Protein AF-A0A9X4KXI4-F1 (afdb_monomer)

Sequence (251 aa):
MPLHWRILNAAGWLGVVAVNAAAATGGLLGKSSGEISDQVPTLVTPAGYAFSIWSVIYLLTLGYVVAAFLPSRRGDKTMGATAPWFFASCLFNVGWLFVWHSERYTASAFVIVGLLLTLVGAYLSSRPAARVAHDRAGFFLIALPLLRLSRLGDGRDDRQYLGRAAGGRLGRLGRARPDLGRGAVRRRRAARGAGRSQGQRSLVPADDRLGAHRDRREAAIRLAIGRRRRLDGSRHRDRSRAVQAARRRGP

pLDDT: mean 72.31, std 21.05, range [31.62, 97.88]

Mean predicted aligned error: 20.26 Å

Foldseek 3Di:
DDPVLLVLLVVLLVLLVVLLVCQQVCNNPNHHPLRLLVVDDDPCSDDPCVVVVVVVVSVVSVVLSVCSPDPVCVPQQLNVQLSVLSSQLSVLSSVLSNCVSVVVVVVSVVSVVSNVVSVVSSVVSNVVSVVVVCVVVVVPPVCPPPVVPVVPPDPPDPPPVVVVVPPPDDDDDDDDDDDDDDDDDDDDDDDDDDDDDDDDDDDDDPVVVVVVVVVVVVVVVVVVVVVVVVVVVVVVVVVVVVVVVVVVDDD

Radius of gyration: 36.59 Å; Cα contacts (8 Å, |Δi|>4): 123; chains: 1; bounding box: 75×76×93 Å

InterPro domains:
  IPR004307 TspO/MBR-related protein [PF03073] (19-133)
  IPR038330 TspO/MBR-related superfamily [G3DSA:1.20.1260.100] (5-147)

Solvent-accessible surface area (backbone atoms only — not comparable to full-atom values): 15192 Å² total; per-residue (Å²): 73,61,69,68,57,49,52,48,36,45,53,30,50,51,49,34,53,53,52,51,52,29,27,59,72,13,70,67,75,76,51,22,56,62,60,57,49,67,72,55,82,51,104,75,65,72,60,79,73,66,63,55,57,53,59,56,53,53,52,55,52,45,50,54,48,55,48,61,72,38,77,92,44,66,73,36,63,34,59,41,54,23,38,65,28,52,34,50,31,28,52,31,49,46,50,26,51,56,34,42,72,67,70,36,56,73,62,23,52,56,34,49,50,52,29,51,52,27,50,52,51,24,53,60,44,32,47,74,45,48,53,59,53,45,56,73,59,34,64,77,73,59,51,73,77,64,67,72,61,70,80,79,71,69,98,77,74,81,73,72,66,63,65,71,77,70,73,82,76,86,80,82,89,78,89,78,89,82,90,86,90,82,82,86,89,87,83,90,80,88,79,88,81,89,86,85,88,78,90,82,78,96,70,86,73,77,67,68,65,59,55,60,56,50,55,53,51,53,51,51,52,55,51,54,54,53,53,51,54,52,53,54,53,49,56,53,50,53,52,54,50,53,54,54,53,54,68,74,67,67,134

Secondary structure (DSSP, 8-state):
--HHHHHHHHHHHHHHHHHHHHHHTTTTTSS-HHHHHHHS--TT---GGGGGHHHHHHHHHHHHHHHHH-GGGTT-HHHHHHHHHHHHHHHHHHHHHHHHHTT-HHHHHHHHHHHHHHHHHHHHHHHHHHHHHHHHHHHHHTHHHHTTTTTSS----TTSSTTTSS-S-------------------------------------TTHHHHHHHHHHHHHHHHHHHHHHHHHHHHHHHHHHHHHHHHTS--

Organism: NCBI:txid1457232

Structure (mmCIF, N/CA/C/O backbone):
data_AF-A0A9X4KXI4-F1
#
_entry.id   AF-A0A9X4KXI4-F1
#
loop_
_atom_site.group_PDB
_atom_site.id
_atom_site.type_symbol
_atom_site.label_atom_id
_atom_site.label_alt_id
_atom_site.label_comp_id
_atom_site.label_asym_id
_atom_site.label_entity_id
_atom_site.label_seq_id
_atom_site.pdbx_PDB_ins_code
_atom_site.Cartn_x
_atom_site.Cartn_y
_atom_site.Cartn_z
_atom_site.occupancy
_atom_site.B_iso_or_equiv
_atom_site.auth_seq_id
_atom_site.auth_comp_id
_atom_site.auth_asym_id
_atom_site.auth_atom_id
_atom_site.pdbx_PDB_model_num
ATOM 1 N N . MET A 1 1 ? 13.755 0.190 -13.373 1.00 82.50 1 MET A N 1
ATOM 2 C CA . MET A 1 1 ? 13.849 0.091 -11.902 1.00 82.50 1 MET A CA 1
ATOM 3 C C . MET A 1 1 ? 15.039 -0.787 -11.508 1.00 82.50 1 MET A C 1
ATOM 5 O O . MET A 1 1 ? 15.140 -1.885 -12.050 1.00 82.50 1 MET A O 1
ATOM 9 N N . PRO A 1 2 ? 15.953 -0.302 -10.649 1.00 89.38 2 PRO A N 1
ATOM 10 C CA . PRO A 1 2 ? 17.079 -1.080 -10.114 1.00 89.3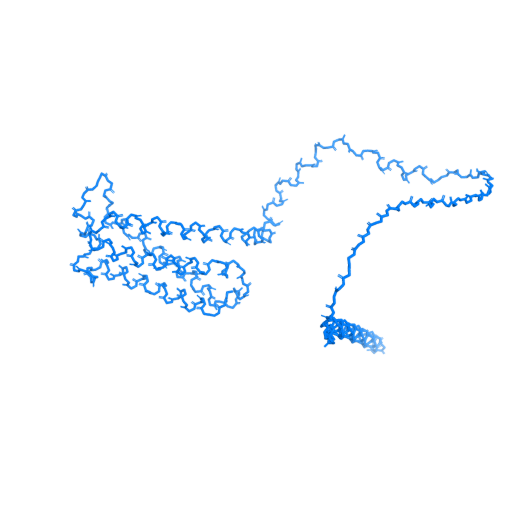8 2 PRO A CA 1
ATOM 11 C C . PRO A 1 2 ? 16.650 -2.320 -9.310 1.00 89.38 2 PRO A C 1
ATOM 13 O O . PRO A 1 2 ? 15.530 -2.362 -8.801 1.00 89.38 2 PRO A O 1
ATOM 16 N N . LEU A 1 3 ? 17.538 -3.314 -9.171 1.00 91.00 3 LEU A N 1
ATOM 17 C CA . LEU A 1 3 ? 17.232 -4.582 -8.491 1.00 91.00 3 LEU A CA 1
ATOM 18 C C . LEU A 1 3 ? 16.918 -4.404 -7.001 1.00 91.00 3 LEU A C 1
ATOM 20 O O . LEU A 1 3 ? 15.951 -4.990 -6.523 1.00 91.00 3 LEU A O 1
ATOM 24 N N . HIS A 1 4 ? 17.673 -3.570 -6.283 1.00 93.50 4 HIS A N 1
ATOM 25 C CA . HIS A 1 4 ? 17.453 -3.348 -4.850 1.00 93.50 4 HIS A CA 1
ATOM 26 C C . HIS A 1 4 ? 16.047 -2.816 -4.569 1.00 93.50 4 HIS A C 1
ATOM 28 O O . HIS A 1 4 ? 15.365 -3.325 -3.691 1.00 93.50 4 HIS A O 1
ATOM 34 N N . TRP A 1 5 ? 15.553 -1.885 -5.391 1.00 94.44 5 TRP A N 1
ATOM 35 C CA . TRP A 1 5 ? 14.184 -1.382 -5.280 1.00 94.44 5 TRP A CA 1
ATOM 36 C C . TRP A 1 5 ? 13.125 -2.464 -5.519 1.00 94.44 5 TRP A C 1
ATOM 38 O O . TRP A 1 5 ? 12.046 -2.395 -4.938 1.00 94.44 5 TRP A O 1
ATOM 48 N N . ARG A 1 6 ? 13.400 -3.465 -6.368 1.00 94.25 6 ARG A N 1
ATOM 49 C CA . ARG A 1 6 ? 12.448 -4.562 -6.637 1.00 94.25 6 ARG A CA 1
ATOM 50 C C . ARG A 1 6 ? 12.295 -5.431 -5.400 1.00 94.25 6 ARG 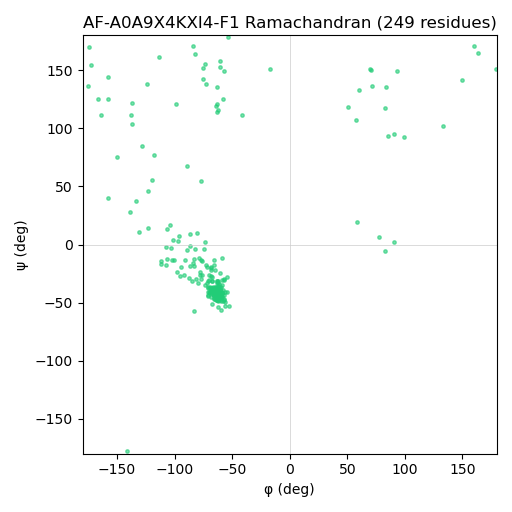A C 1
ATOM 52 O O . ARG A 1 6 ? 11.177 -5.746 -5.012 1.00 94.25 6 ARG A O 1
ATOM 59 N N . ILE A 1 7 ? 13.426 -5.761 -4.782 1.00 96.19 7 ILE A N 1
ATOM 60 C CA . ILE A 1 7 ? 13.484 -6.561 -3.560 1.00 96.19 7 ILE A CA 1
ATOM 61 C C . ILE A 1 7 ? 12.839 -5.794 -2.401 1.00 96.19 7 ILE A C 1
ATOM 63 O O . ILE A 1 7 ? 11.983 -6.350 -1.725 1.00 96.19 7 ILE A O 1
ATOM 67 N N . LEU A 1 8 ? 13.171 -4.510 -2.226 1.00 96.88 8 LEU A N 1
ATOM 68 C CA . LEU A 1 8 ? 12.577 -3.666 -1.184 1.00 96.88 8 LEU A CA 1
ATOM 69 C C . LEU A 1 8 ? 11.056 -3.560 -1.327 1.00 96.88 8 LEU A C 1
ATOM 71 O O . LEU A 1 8 ? 10.345 -3.736 -0.346 1.00 96.88 8 LEU A O 1
ATOM 75 N N . ASN A 1 9 ? 10.540 -3.335 -2.538 1.00 96.69 9 ASN A N 1
ATOM 76 C CA . ASN A 1 9 ? 9.094 -3.261 -2.763 1.00 96.69 9 ASN A CA 1
ATOM 77 C C . ASN A 1 9 ? 8.395 -4.603 -2.530 1.00 96.69 9 ASN A C 1
ATOM 79 O O . ASN A 1 9 ? 7.297 -4.619 -1.985 1.00 96.69 9 ASN A O 1
ATOM 83 N N . ALA A 1 10 ? 9.022 -5.720 -2.909 1.00 97.00 10 ALA A N 1
ATOM 84 C CA . ALA A 1 10 ? 8.481 -7.049 -2.640 1.00 97.00 10 ALA A CA 1
ATOM 85 C C . ALA A 1 10 ? 8.447 -7.357 -1.13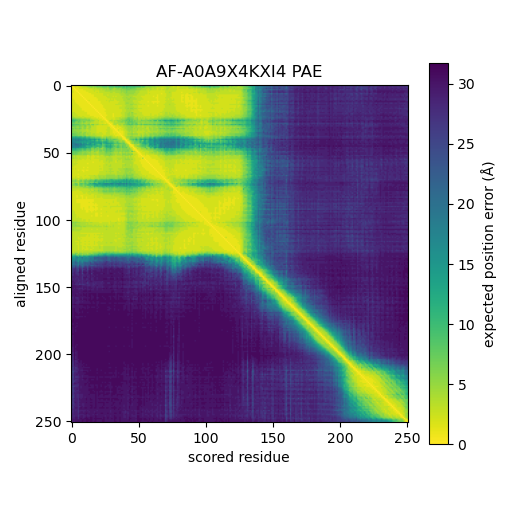6 1.00 97.00 10 ALA A C 1
ATOM 87 O O . ALA A 1 10 ? 7.420 -7.792 -0.624 1.00 97.00 10 ALA A O 1
ATOM 88 N N . ALA A 1 11 ? 9.540 -7.072 -0.424 1.00 97.75 11 ALA A N 1
ATOM 89 C CA . ALA A 1 11 ? 9.623 -7.240 1.022 1.00 97.75 11 ALA A CA 1
ATOM 90 C C . ALA A 1 11 ? 8.639 -6.317 1.759 1.00 97.75 11 ALA A C 1
ATOM 92 O O . ALA A 1 11 ? 7.944 -6.758 2.669 1.00 97.75 11 ALA A O 1
ATOM 93 N N . GLY A 1 12 ? 8.531 -5.056 1.330 1.00 97.50 12 GLY A N 1
ATOM 94 C CA . GLY A 1 12 ? 7.582 -4.090 1.879 1.00 97.50 12 GLY A CA 1
ATOM 95 C C . GLY A 1 12 ? 6.131 -4.527 1.686 1.00 97.50 12 GLY A C 1
ATOM 96 O O . GLY A 1 12 ? 5.361 -4.503 2.641 1.00 97.50 12 GLY A O 1
ATOM 97 N N . TRP A 1 13 ? 5.770 -4.993 0.487 1.00 97.81 13 TRP A N 1
ATOM 98 C CA . TRP A 1 13 ? 4.432 -5.525 0.213 1.00 97.81 13 TRP A CA 1
ATOM 99 C C . TRP A 1 13 ? 4.124 -6.773 1.049 1.00 97.81 13 TRP A C 1
ATOM 101 O O . TRP A 1 13 ? 3.040 -6.869 1.620 1.00 97.81 13 TRP A O 1
ATOM 111 N N . LEU A 1 14 ? 5.085 -7.693 1.186 1.00 97.81 14 LEU A N 1
ATOM 112 C CA . LEU A 1 14 ? 4.926 -8.869 2.043 1.00 97.81 14 LEU A CA 1
ATOM 113 C C . LEU A 1 14 ? 4.700 -8.464 3.506 1.00 97.81 14 LEU A C 1
ATOM 115 O O . LEU A 1 14 ? 3.808 -9.002 4.157 1.00 97.81 14 LEU A O 1
ATOM 119 N N . GLY A 1 15 ? 5.461 -7.483 3.999 1.00 97.31 15 GLY A N 1
ATOM 120 C CA . GLY A 1 15 ? 5.283 -6.920 5.336 1.00 97.31 15 GLY A CA 1
ATOM 121 C C . GLY A 1 15 ? 3.903 -6.292 5.530 1.00 97.31 15 GLY A C 1
ATOM 122 O O . GLY A 1 15 ? 3.249 -6.566 6.530 1.00 97.31 15 GLY A O 1
ATOM 123 N N . VAL A 1 16 ? 3.422 -5.517 4.552 1.00 97.31 16 VAL A N 1
ATOM 124 C CA . VAL A 1 16 ? 2.061 -4.955 4.561 1.00 97.31 16 VAL A CA 1
ATOM 125 C C . VAL A 1 16 ? 1.022 -6.063 4.690 1.00 97.31 16 VAL A C 1
ATOM 127 O O . VAL A 1 16 ? 0.201 -6.006 5.601 1.00 97.31 16 VAL A O 1
ATOM 130 N N . VAL A 1 17 ? 1.063 -7.087 3.833 1.00 96.81 17 VAL A N 1
ATOM 131 C CA . VAL A 1 17 ? 0.080 -8.181 3.868 1.00 96.81 17 VAL A CA 1
ATOM 132 C C . VAL A 1 17 ? 0.143 -8.943 5.190 1.00 96.81 17 VAL A C 1
ATOM 134 O O . VAL A 1 17 ? -0.898 -9.184 5.793 1.00 96.81 17 VAL A O 1
ATOM 137 N N . ALA A 1 18 ? 1.342 -9.272 5.674 1.00 96.12 18 ALA A N 1
ATOM 138 C CA . ALA A 1 18 ? 1.520 -10.001 6.927 1.00 96.12 18 ALA A CA 1
ATOM 139 C C . ALA A 1 18 ? 0.982 -9.217 8.135 1.00 96.12 18 ALA A C 1
ATOM 141 O O . ALA A 1 18 ? 0.217 -9.759 8.930 1.00 96.12 18 ALA A O 1
ATOM 142 N N . VAL A 1 19 ? 1.332 -7.932 8.253 1.00 96.25 19 VAL A N 1
ATOM 143 C CA . VAL A 1 19 ? 0.895 -7.080 9.370 1.00 96.25 19 VAL A CA 1
ATOM 144 C C . VAL A 1 19 ? -0.607 -6.815 9.308 1.00 96.25 19 VAL A C 1
ATOM 146 O O . VAL A 1 19 ? -1.273 -6.867 10.338 1.00 96.25 19 VAL A O 1
ATOM 149 N N . ASN A 1 20 ? -1.169 -6.581 8.119 1.00 95.38 20 ASN A N 1
ATOM 150 C CA . ASN A 1 20 ? -2.613 -6.385 7.977 1.00 95.38 20 ASN A CA 1
ATOM 151 C C . ASN A 1 20 ? -3.397 -7.670 8.264 1.00 95.38 20 ASN A C 1
ATOM 153 O O . ASN A 1 20 ? -4.448 -7.601 8.894 1.00 95.38 20 ASN A O 1
ATOM 157 N N . ALA A 1 21 ? -2.886 -8.837 7.859 1.00 93.56 21 ALA A N 1
ATOM 158 C CA . ALA A 1 21 ? -3.491 -10.117 8.210 1.00 93.56 21 ALA A CA 1
ATOM 159 C C . ALA A 1 21 ? -3.469 -10.340 9.729 1.00 93.56 21 ALA A C 1
ATOM 161 O O . ALA A 1 21 ? -4.509 -10.630 10.312 1.00 93.56 21 ALA A O 1
ATOM 162 N N . ALA A 1 22 ? -2.322 -10.112 10.380 1.00 94.19 22 ALA A N 1
ATOM 163 C CA . ALA A 1 22 ? -2.204 -10.207 11.835 1.00 94.19 22 ALA A CA 1
ATOM 164 C C . ALA A 1 22 ? -3.154 -9.235 12.552 1.00 94.19 22 ALA A C 1
ATOM 166 O O . ALA A 1 22 ? -3.809 -9.601 13.522 1.00 94.19 22 ALA A O 1
ATOM 167 N N . ALA A 1 23 ? -3.280 -8.006 12.058 1.00 93.38 23 ALA A N 1
ATOM 168 C CA . ALA A 1 23 ? -4.208 -7.025 12.603 1.00 93.38 23 ALA A CA 1
ATOM 169 C C . ALA A 1 23 ? -5.680 -7.409 12.407 1.00 93.38 23 ALA A C 1
ATOM 171 O O . ALA A 1 23 ? -6.498 -7.168 13.290 1.00 93.38 23 ALA A O 1
ATOM 172 N N . ALA A 1 24 ? -6.035 -8.021 11.277 1.00 90.75 24 ALA A N 1
ATOM 173 C CA . ALA A 1 24 ? -7.398 -8.474 11.017 1.00 90.75 24 ALA A CA 1
ATOM 174 C C . ALA A 1 24 ? -7.816 -9.635 11.933 1.00 90.75 24 ALA A C 1
ATOM 176 O O . ALA A 1 24 ? -8.984 -9.726 12.290 1.00 90.75 24 ALA A O 1
ATOM 177 N N . THR A 1 25 ? -6.876 -10.491 12.347 1.00 90.06 25 THR A N 1
ATOM 178 C CA . THR A 1 25 ? -7.145 -11.642 13.228 1.00 90.06 25 THR A CA 1
ATOM 179 C C . THR A 1 25 ? -6.857 -11.374 14.708 1.00 90.06 25 THR A C 1
ATOM 181 O O . THR A 1 25 ? -6.924 -12.298 15.511 1.00 90.06 25 THR A O 1
ATOM 184 N N . GLY A 1 26 ? -6.467 -10.150 15.078 1.00 89.50 26 GLY A N 1
ATOM 185 C CA . GLY A 1 26 ? -6.097 -9.791 16.454 1.00 89.50 26 GLY A CA 1
ATOM 186 C C . GLY A 1 26 ? -4.701 -10.236 16.907 1.00 89.50 26 GLY A C 1
ATOM 187 O O . GLY A 1 26 ? -4.323 -10.020 18.054 1.00 89.50 26 GLY A O 1
ATOM 188 N N . GLY A 1 27 ? -3.887 -10.788 16.007 1.00 89.38 27 GLY A N 1
ATOM 189 C CA . GLY A 1 27 ? -2.518 -11.231 16.284 1.00 89.38 27 GLY A CA 1
ATOM 190 C C . GLY A 1 27 ? -1.482 -10.110 16.431 1.00 89.38 27 GLY A C 1
ATOM 191 O O . GLY A 1 27 ? -0.325 -10.409 16.712 1.00 89.38 27 GLY A O 1
ATOM 192 N N . LEU A 1 28 ? -1.855 -8.839 16.227 1.00 87.31 28 LEU A N 1
ATOM 193 C CA . LEU A 1 28 ? -0.925 -7.711 16.357 1.00 87.31 28 LEU A CA 1
ATOM 194 C C . LEU A 1 28 ? -0.776 -7.244 17.815 1.00 87.31 28 LEU A C 1
ATOM 196 O O . LEU A 1 28 ? 0.335 -7.232 18.335 1.00 87.31 28 LEU A O 1
ATOM 200 N N . LEU A 1 29 ? -1.885 -6.870 18.467 1.00 90.75 29 LEU A N 1
ATOM 201 C CA . LEU A 1 29 ? -1.932 -6.381 19.857 1.00 90.75 29 LEU A CA 1
ATOM 202 C C . LEU A 1 29 ? -3.133 -6.950 20.647 1.00 90.75 29 LEU A C 1
ATOM 204 O O . LEU A 1 29 ? -3.638 -6.319 21.570 1.00 90.75 29 LEU A O 1
ATOM 208 N N . GLY A 1 30 ? -3.614 -8.143 20.283 1.00 87.75 30 GLY A N 1
ATOM 209 C CA . GLY A 1 30 ? -4.674 -8.859 21.008 1.00 87.75 30 GLY A CA 1
ATOM 210 C C . GLY A 1 30 ? -6.108 -8.427 20.683 1.00 87.75 30 GLY A C 1
ATOM 211 O O . GLY A 1 30 ? -7.042 -9.064 21.156 1.00 87.75 30 GLY A O 1
ATOM 212 N N . LYS A 1 31 ? -6.289 -7.383 19.866 1.00 89.50 31 LYS A N 1
ATOM 213 C CA . LYS A 1 31 ? -7.584 -6.946 19.325 1.00 89.50 31 LYS A CA 1
ATOM 214 C C . LYS A 1 31 ? -7.523 -6.908 17.804 1.00 89.50 31 LYS A C 1
ATOM 216 O O . LYS A 1 31 ? -6.530 -6.462 17.227 1.00 89.50 31 LYS A O 1
ATOM 221 N N . SER A 1 32 ? -8.575 -7.372 17.147 1.00 91.06 32 SER A N 1
ATOM 222 C CA . SER A 1 32 ? -8.730 -7.262 15.701 1.00 91.06 32 SER A CA 1
ATOM 223 C C . SER A 1 32 ? -9.065 -5.829 15.281 1.00 91.06 32 SER A C 1
ATOM 225 O O . SER A 1 32 ? -9.644 -5.045 16.035 1.00 91.06 32 SER A O 1
ATOM 227 N N . SER A 1 33 ? -8.745 -5.480 14.034 1.00 87.81 33 SER A N 1
ATOM 228 C CA . SER A 1 33 ? -9.129 -4.185 13.456 1.00 87.81 33 SER A CA 1
ATOM 229 C C . SER A 1 33 ? -10.646 -3.946 13.480 1.00 87.81 33 SER A C 1
ATOM 231 O O . SER A 1 33 ? -11.065 -2.795 13.583 1.00 87.81 33 SER A O 1
ATOM 233 N N . GLY A 1 34 ? -11.453 -5.012 13.402 1.00 85.81 34 GLY A N 1
ATOM 234 C CA . GLY A 1 34 ? -12.909 -4.938 13.546 1.00 85.81 34 GLY A CA 1
ATOM 235 C C . GLY A 1 34 ? -13.317 -4.565 14.969 1.00 85.81 34 GLY A C 1
ATOM 236 O O . GLY A 1 34 ? -13.993 -3.563 15.163 1.00 85.81 34 GLY A O 1
ATOM 237 N N . GLU A 1 35 ? -12.799 -5.277 15.972 1.00 88.06 35 GLU A N 1
ATOM 238 C CA . GLU A 1 35 ? -13.109 -5.009 17.385 1.00 88.06 35 GLU A CA 1
ATOM 239 C C . GLU A 1 35 ? -12.689 -3.603 17.834 1.00 88.06 35 GLU A C 1
ATOM 241 O O . GLU A 1 35 ? -13.388 -2.980 18.631 1.00 88.06 35 GLU A O 1
ATOM 246 N N . ILE A 1 36 ? -11.554 -3.085 17.344 1.00 87.50 36 ILE A N 1
ATOM 247 C CA . ILE A 1 36 ? -11.129 -1.701 17.625 1.00 87.50 36 ILE A CA 1
ATOM 248 C C . ILE A 1 36 ? -12.087 -0.702 16.966 1.00 87.50 36 ILE A C 1
ATOM 250 O O . ILE A 1 36 ? -12.419 0.319 17.563 1.00 87.50 36 ILE A O 1
ATOM 254 N N . SER A 1 37 ? -12.549 -0.991 15.747 1.00 85.12 37 SER A N 1
ATOM 255 C CA . SER A 1 37 ? -13.534 -0.152 15.059 1.00 85.12 37 SER A CA 1
ATOM 256 C C . SER A 1 37 ? -14.873 -0.125 15.800 1.00 85.12 37 SER A C 1
ATOM 258 O O . SER A 1 37 ? -15.482 0.936 15.907 1.00 85.12 37 SER A O 1
ATOM 260 N N . ASP A 1 38 ? -15.312 -1.259 16.346 1.00 85.94 38 ASP A N 1
ATOM 261 C CA . ASP A 1 38 ? -16.575 -1.368 17.085 1.00 85.94 38 ASP A CA 1
ATOM 262 C C . ASP A 1 38 ? -16.530 -0.637 18.440 1.00 85.94 38 ASP A C 1
ATOM 264 O O . ASP A 1 38 ? -17.554 -0.158 18.927 1.00 85.94 38 ASP A O 1
ATOM 268 N N . GLN A 1 39 ? -15.337 -0.481 19.030 1.00 85.06 39 GLN A N 1
ATOM 269 C CA . GLN A 1 39 ? -15.115 0.301 20.257 1.00 85.06 39 GLN A CA 1
ATOM 270 C C . GLN A 1 39 ? -15.225 1.816 20.044 1.00 85.06 39 GLN A C 1
ATOM 272 O O . GLN A 1 39 ? -15.424 2.555 21.009 1.00 85.06 39 GLN A O 1
ATOM 277 N N . VAL A 1 40 ? -15.100 2.290 18.802 1.00 79.62 40 VAL A N 1
ATOM 278 C CA . VAL A 1 40 ? -15.160 3.715 18.455 1.00 79.62 40 VAL A CA 1
ATOM 279 C C . VAL A 1 40 ? -16.357 3.951 17.528 1.00 79.62 40 VAL A C 1
ATOM 281 O O . VAL A 1 40 ? -16.185 4.100 16.316 1.00 79.62 40 VAL A O 1
ATOM 284 N N . PRO A 1 41 ? -17.592 3.985 18.066 1.00 71.38 41 PRO A N 1
ATOM 285 C CA . PRO A 1 41 ? -18.773 4.238 17.257 1.00 71.38 41 PRO A CA 1
ATOM 286 C C . PRO A 1 41 ? -18.692 5.647 16.664 1.00 71.38 41 PRO A C 1
ATOM 288 O O . PRO A 1 41 ? -18.642 6.652 17.374 1.00 71.38 41 PRO A O 1
ATOM 291 N N . THR A 1 42 ? -18.678 5.722 15.338 1.00 76.00 42 THR A N 1
ATOM 292 C CA . THR A 1 42 ? -18.731 6.976 14.588 1.00 76.00 42 THR A CA 1
ATOM 293 C C . THR A 1 42 ? -20.045 7.039 13.816 1.00 76.00 42 THR A C 1
ATOM 295 O O . THR A 1 42 ? -20.672 6.017 13.549 1.00 76.00 42 THR A O 1
ATOM 298 N N . LEU A 1 43 ? -20.458 8.238 13.391 1.00 74.19 43 LEU A N 1
ATOM 299 C CA . LEU A 1 43 ? -21.645 8.415 12.534 1.00 74.19 43 LEU A CA 1
ATOM 300 C C . LEU A 1 43 ? -21.550 7.654 11.197 1.00 74.19 43 LEU A C 1
ATOM 302 O O . LEU A 1 43 ? -22.531 7.560 10.466 1.00 74.19 43 LEU A O 1
ATOM 306 N N . VAL A 1 44 ? -20.362 7.141 10.869 1.00 72.88 44 VAL A N 1
ATOM 307 C CA . VAL A 1 44 ? -20.036 6.470 9.614 1.00 72.88 44 VAL A CA 1
ATOM 308 C C . VAL A 1 44 ? -19.271 5.171 9.893 1.00 72.88 44 VAL A C 1
ATOM 310 O O . VAL A 1 44 ? -18.340 4.842 9.162 1.00 72.88 44 VAL A O 1
ATOM 313 N N . THR A 1 45 ? -19.614 4.435 10.960 1.00 70.19 45 THR A N 1
ATOM 314 C CA . THR A 1 45 ? -19.000 3.122 11.204 1.00 70.19 45 THR A CA 1
ATOM 315 C C . THR A 1 45 ? -19.346 2.197 10.036 1.00 70.19 45 THR A C 1
ATOM 317 O O . THR A 1 45 ? -20.525 1.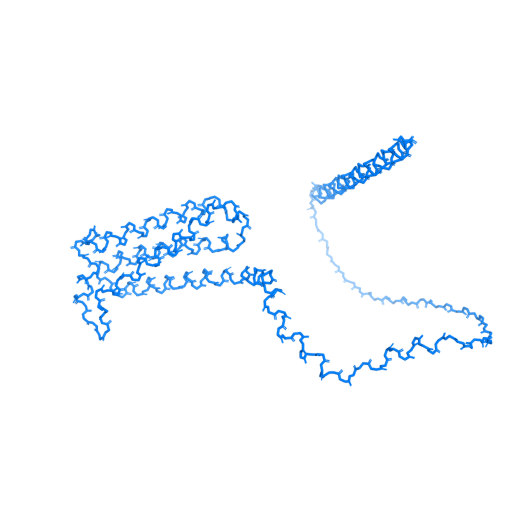923 9.792 1.00 70.19 45 THR A O 1
ATOM 320 N N . PRO A 1 46 ? -18.351 1.746 9.259 1.00 67.19 46 PRO A N 1
ATOM 321 C CA . PRO A 1 46 ? -18.624 0.961 8.076 1.00 67.19 46 PRO A CA 1
ATOM 322 C C . PRO A 1 46 ? -19.009 -0.467 8.478 1.00 67.19 46 PRO A C 1
ATOM 324 O O . PRO A 1 46 ? -18.447 -1.045 9.405 1.00 67.19 46 PRO A O 1
ATOM 327 N N . ALA A 1 47 ? -19.962 -1.056 7.758 1.00 76.56 47 ALA A N 1
ATOM 328 C CA . ALA A 1 47 ? -20.335 -2.452 7.957 1.00 76.56 47 ALA A CA 1
ATOM 329 C C . ALA A 1 47 ? -19.140 -3.390 7.692 1.00 76.56 47 ALA A C 1
ATOM 331 O O . ALA A 1 47 ? -18.285 -3.083 6.865 1.00 76.56 47 ALA A O 1
ATOM 332 N N . GLY A 1 48 ? -19.105 -4.569 8.326 1.00 74.44 48 GLY A N 1
ATOM 333 C CA . GLY A 1 48 ? -17.949 -5.481 8.272 1.00 74.44 48 GLY A CA 1
ATOM 334 C C . GLY A 1 48 ? -17.484 -5.875 6.857 1.00 74.44 48 GLY A C 1
ATOM 335 O O . GLY A 1 48 ? -16.292 -6.077 6.626 1.00 74.44 48 GLY A O 1
ATOM 336 N N . TYR A 1 49 ? -18.379 -5.897 5.862 1.00 78.56 49 TYR A N 1
ATOM 337 C CA . TYR A 1 49 ? -17.991 -6.144 4.465 1.00 78.56 49 TYR A CA 1
ATOM 338 C C . TYR A 1 49 ? -17.099 -5.040 3.880 1.00 78.56 49 TYR A C 1
ATOM 340 O O . TYR A 1 49 ? -16.369 -5.288 2.922 1.00 78.56 49 TYR A O 1
ATOM 348 N N . ALA A 1 50 ? -17.118 -3.829 4.435 1.00 81.31 50 ALA A N 1
ATOM 349 C CA . ALA A 1 50 ? -16.261 -2.729 4.015 1.00 81.31 50 ALA A CA 1
ATOM 350 C C . ALA A 1 50 ? -14.777 -2.998 4.287 1.00 81.31 50 ALA A C 1
ATOM 352 O O . ALA A 1 50 ? -13.936 -2.320 3.718 1.00 81.31 50 ALA A O 1
ATOM 353 N N . PHE A 1 51 ? -14.417 -4.005 5.085 1.00 81.19 51 PHE A N 1
ATOM 354 C CA . PHE A 1 51 ? -13.024 -4.443 5.188 1.00 81.19 51 PHE A CA 1
ATOM 355 C C . PHE A 1 51 ? -12.577 -5.291 3.979 1.00 81.19 51 PHE A C 1
ATOM 357 O O . PHE A 1 51 ? -11.381 -5.468 3.761 1.00 81.19 51 PHE A O 1
ATOM 364 N N . SER A 1 52 ? -13.492 -5.764 3.124 1.00 86.62 52 SER A N 1
ATOM 365 C CA . SER A 1 52 ? -13.132 -6.572 1.942 1.00 86.62 52 SER A CA 1
ATOM 366 C C . SER A 1 52 ? -12.380 -5.795 0.851 1.00 86.62 52 SER A C 1
ATOM 368 O O . SER A 1 52 ? -11.640 -6.395 0.068 1.00 86.62 52 SER A O 1
ATOM 370 N N . ILE A 1 53 ? -12.496 -4.460 0.808 1.00 89.50 53 ILE A N 1
ATOM 371 C CA . ILE A 1 53 ? -11.790 -3.621 -0.181 1.00 89.50 53 ILE A CA 1
ATOM 372 C C . ILE A 1 53 ? -10.270 -3.803 -0.067 1.00 89.50 53 ILE A C 1
ATOM 374 O O . ILE A 1 53 ? -9.563 -3.742 -1.077 1.00 89.50 53 ILE A O 1
ATOM 378 N N . TRP A 1 54 ? -9.760 -4.086 1.135 1.00 90.25 54 TRP A N 1
ATOM 379 C CA . TRP A 1 54 ? -8.337 -4.313 1.370 1.00 90.25 54 TRP A CA 1
ATOM 380 C C . TRP A 1 54 ? -7.787 -5.464 0.522 1.00 90.25 54 TRP A C 1
ATOM 382 O O . TRP A 1 54 ? -6.717 -5.319 -0.066 1.00 90.25 54 TRP A O 1
ATOM 392 N N . SER A 1 55 ? -8.545 -6.550 0.339 1.00 90.00 55 SER A N 1
ATOM 393 C CA . SER A 1 55 ? -8.148 -7.669 -0.525 1.00 90.00 55 SER A CA 1
ATOM 394 C C . SER A 1 55 ? -7.929 -7.226 -1.975 1.00 90.00 55 SER A C 1
ATOM 396 O O . SER A 1 55 ? -6.939 -7.610 -2.598 1.00 90.00 55 SER A O 1
ATOM 398 N N . VAL A 1 56 ? -8.800 -6.361 -2.503 1.00 92.94 56 VAL A N 1
ATOM 399 C CA . VAL A 1 56 ? -8.662 -5.808 -3.861 1.00 92.94 56 VAL A CA 1
ATOM 400 C C . VAL A 1 56 ? -7.415 -4.926 -3.964 1.00 92.94 56 VAL A C 1
ATOM 402 O O . VAL A 1 56 ? -6.647 -5.048 -4.919 1.00 92.94 56 VAL A O 1
ATOM 405 N N . ILE A 1 57 ? -7.163 -4.077 -2.964 1.00 93.38 57 ILE A N 1
ATOM 406 C CA . ILE A 1 57 ? -5.965 -3.225 -2.917 1.00 93.38 57 ILE A CA 1
ATOM 407 C C . ILE A 1 57 ? -4.689 -4.079 -2.867 1.00 93.38 57 ILE A C 1
ATOM 409 O O . ILE A 1 57 ? -3.726 -3.796 -3.589 1.00 93.38 57 ILE A O 1
ATOM 413 N N . TYR A 1 58 ? -4.665 -5.148 -2.068 1.00 93.38 58 TYR A N 1
ATOM 414 C CA . TYR A 1 58 ? -3.512 -6.049 -1.994 1.00 93.38 58 TYR A CA 1
ATOM 415 C C . TYR A 1 58 ? -3.262 -6.777 -3.314 1.00 93.38 58 TYR A C 1
ATOM 417 O O . TYR A 1 58 ? -2.109 -6.899 -3.721 1.00 93.38 58 TYR A O 1
ATOM 425 N N . LEU A 1 59 ? -4.314 -7.180 -4.032 1.00 94.12 59 LEU A N 1
ATOM 426 C CA . LEU A 1 59 ? -4.183 -7.773 -5.366 1.00 94.12 59 LEU A CA 1
ATOM 427 C C . LEU A 1 59 ? -3.641 -6.775 -6.400 1.00 94.12 59 LEU A C 1
ATOM 429 O O . LEU A 1 59 ? -2.742 -7.110 -7.174 1.00 94.12 59 LEU A O 1
ATOM 433 N N . LEU A 1 60 ? -4.129 -5.531 -6.400 1.00 92.69 60 LEU A N 1
ATOM 434 C CA . LEU A 1 60 ? -3.631 -4.488 -7.305 1.00 92.69 60 LEU A CA 1
ATOM 435 C C . LEU A 1 60 ? -2.153 -4.167 -7.044 1.00 92.69 60 LEU A C 1
ATOM 437 O O . LEU A 1 60 ? -1.348 -4.061 -7.974 1.00 92.69 60 LEU A O 1
ATOM 441 N N . THR A 1 61 ? -1.780 -4.045 -5.772 1.00 94.88 61 THR A N 1
ATOM 442 C CA . THR A 1 61 ? -0.393 -3.777 -5.370 1.00 94.88 61 THR A CA 1
ATOM 443 C C . THR A 1 61 ? 0.522 -4.982 -5.600 1.00 94.88 61 THR A C 1
ATOM 445 O O . THR A 1 61 ? 1.674 -4.793 -5.993 1.00 94.88 61 THR A O 1
ATOM 448 N N . LEU A 1 62 ? 0.012 -6.214 -5.492 1.00 94.62 62 LEU A N 1
ATOM 449 C CA . LEU A 1 62 ? 0.727 -7.419 -5.917 1.00 94.62 62 LEU A CA 1
ATOM 450 C C . LEU A 1 62 ? 1.032 -7.374 -7.414 1.00 94.62 62 LEU A C 1
ATOM 452 O O . LEU A 1 62 ? 2.161 -7.640 -7.820 1.00 94.62 62 LEU A O 1
ATOM 456 N N . GLY A 1 63 ? 0.059 -6.971 -8.236 1.00 93.12 63 GLY A N 1
ATOM 457 C CA . GLY A 1 63 ? 0.258 -6.772 -9.670 1.00 93.12 63 GLY A CA 1
ATOM 458 C C . GLY A 1 63 ? 1.410 -5.809 -9.972 1.00 93.12 63 GLY A C 1
ATOM 459 O O . GLY A 1 63 ? 2.236 -6.091 -10.840 1.00 93.12 63 GLY A O 1
ATOM 460 N N . TYR A 1 64 ? 1.529 -4.716 -9.211 1.00 92.50 64 TYR A N 1
ATOM 461 C CA . TYR A 1 64 ? 2.662 -3.789 -9.313 1.00 92.50 64 TYR A CA 1
ATOM 462 C C . TYR A 1 64 ? 4.004 -4.455 -8.963 1.00 92.50 64 TYR A C 1
ATOM 464 O O . TYR A 1 64 ? 4.975 -4.308 -9.712 1.00 92.50 64 TYR A O 1
ATOM 472 N N . VAL A 1 65 ? 4.065 -5.218 -7.866 1.00 94.19 65 VAL A N 1
ATOM 473 C CA . VAL A 1 65 ? 5.278 -5.940 -7.446 1.00 94.19 65 VAL A CA 1
ATOM 474 C C . VAL A 1 65 ? 5.675 -6.993 -8.482 1.00 94.19 65 VAL A C 1
ATOM 476 O O . VAL A 1 65 ? 6.826 -7.018 -8.909 1.00 94.19 65 VAL A O 1
ATOM 479 N N . VAL A 1 66 ? 4.737 -7.811 -8.960 1.00 93.38 66 VAL A N 1
ATOM 480 C CA . VAL A 1 66 ? 4.983 -8.842 -9.982 1.00 93.38 66 VAL A CA 1
ATOM 481 C C . VAL A 1 66 ? 5.431 -8.211 -11.300 1.00 93.38 66 VAL A C 1
ATOM 483 O O . VAL A 1 66 ? 6.431 -8.635 -11.889 1.00 93.38 66 VAL A O 1
ATOM 486 N N . ALA A 1 67 ? 4.762 -7.139 -11.738 1.00 90.44 67 ALA A N 1
ATOM 487 C CA . ALA A 1 67 ? 5.168 -6.377 -12.915 1.00 90.44 67 ALA A CA 1
ATOM 488 C C . ALA A 1 67 ? 6.601 -5.851 -12.779 1.00 90.44 67 ALA A C 1
ATOM 490 O O . ALA A 1 67 ? 7.320 -5.766 -13.778 1.00 90.44 67 ALA A O 1
ATOM 491 N N . ALA A 1 68 ? 7.051 -5.562 -11.552 1.00 89.88 68 ALA A N 1
ATOM 492 C CA . ALA A 1 68 ? 8.402 -5.092 -11.314 1.00 89.88 68 ALA A CA 1
ATOM 493 C C . ALA A 1 68 ? 9.435 -6.134 -11.705 1.00 89.88 68 ALA A C 1
ATOM 495 O O . ALA A 1 68 ? 10.485 -5.708 -12.163 1.00 89.88 68 ALA A O 1
ATOM 496 N N . PHE A 1 69 ? 9.162 -7.440 -11.608 1.00 90.38 69 PHE A N 1
ATOM 497 C CA . PHE A 1 69 ? 10.094 -8.516 -11.976 1.00 90.38 69 PHE A CA 1
ATOM 498 C C . PHE A 1 69 ? 10.044 -8.905 -13.456 1.00 90.38 69 PHE A C 1
ATOM 500 O O . PHE A 1 69 ? 11.028 -9.444 -13.974 1.00 90.38 69 PHE A O 1
ATOM 507 N N . LEU A 1 70 ? 8.969 -8.552 -14.160 1.00 90.62 70 LEU A N 1
ATOM 508 C CA . LEU A 1 70 ? 8.739 -8.964 -15.539 1.00 90.62 70 LEU A CA 1
ATOM 509 C C . LEU A 1 70 ? 9.818 -8.413 -16.502 1.00 90.62 70 LEU A C 1
ATOM 511 O O . LEU A 1 70 ? 10.175 -7.229 -16.423 1.00 90.62 70 LEU A O 1
ATOM 515 N N . PRO A 1 71 ? 10.354 -9.227 -17.438 1.00 84.00 71 PRO A N 1
ATOM 516 C CA . PRO A 1 71 ? 11.376 -8.775 -18.386 1.00 84.00 71 PRO A CA 1
ATOM 517 C C . PRO A 1 71 ? 10.921 -7.601 -19.261 1.00 84.00 71 PRO A C 1
ATOM 519 O O . PRO A 1 71 ? 11.715 -6.706 -19.535 1.00 84.00 71 PRO A O 1
ATOM 522 N N . SER A 1 72 ? 9.637 -7.565 -19.632 1.00 82.12 72 SER A N 1
ATOM 523 C CA . SER A 1 72 ? 9.020 -6.521 -20.466 1.00 82.12 72 SER A CA 1
ATOM 524 C C . SER A 1 72 ? 8.983 -5.135 -19.813 1.00 82.12 72 SER A C 1
ATOM 526 O O . SER A 1 72 ? 8.824 -4.133 -20.504 1.00 82.12 72 SER A O 1
ATOM 528 N N . ARG A 1 73 ? 9.160 -5.059 -18.488 1.00 81.12 73 ARG A N 1
ATOM 529 C CA . ARG A 1 73 ? 9.199 -3.808 -17.713 1.00 81.12 73 ARG A CA 1
ATOM 530 C C . ARG A 1 73 ? 10.623 -3.376 -17.346 1.00 81.12 73 ARG A C 1
ATOM 532 O O . ARG A 1 73 ? 10.823 -2.374 -16.651 1.00 81.12 73 ARG A O 1
ATOM 539 N N . ARG A 1 74 ? 11.651 -4.101 -17.811 1.00 75.44 74 ARG A N 1
ATOM 540 C CA . ARG A 1 74 ? 13.056 -3.705 -17.624 1.00 75.44 74 ARG A CA 1
ATOM 541 C C . ARG A 1 74 ? 13.310 -2.383 -18.354 1.00 75.44 74 ARG A C 1
ATOM 543 O O . ARG A 1 74 ? 13.129 -2.280 -19.558 1.00 75.44 74 ARG A O 1
ATOM 550 N N . GLY A 1 75 ? 13.734 -1.368 -17.604 1.00 76.25 75 GLY A N 1
ATOM 551 C CA . GLY A 1 75 ? 13.986 -0.023 -18.135 1.00 76.25 75 GLY A CA 1
ATOM 552 C C . GLY A 1 75 ? 12.787 0.930 -18.102 1.00 76.25 75 GLY A C 1
ATOM 553 O O . GLY A 1 75 ? 12.941 2.079 -18.511 1.00 76.25 75 GLY A O 1
ATOM 554 N N . ASP A 1 76 ? 11.631 0.514 -17.567 1.00 83.62 76 ASP A N 1
ATOM 555 C CA . ASP A 1 76 ? 10.498 1.422 -17.365 1.00 83.62 76 ASP A CA 1
ATOM 556 C C . ASP A 1 76 ? 10.884 2.532 -16.370 1.00 83.62 76 ASP A C 1
ATOM 558 O O . ASP A 1 76 ? 11.189 2.277 -15.192 1.00 83.62 76 ASP A O 1
ATOM 562 N N . LYS A 1 77 ? 10.925 3.771 -16.880 1.00 85.69 77 LYS A N 1
ATOM 563 C CA . LYS A 1 77 ? 11.250 4.974 -16.106 1.00 85.69 77 LYS A CA 1
ATOM 564 C C . LYS A 1 77 ? 10.155 5.283 -15.085 1.00 85.69 77 LYS A C 1
ATOM 566 O O . LYS A 1 77 ? 10.485 5.748 -14.000 1.00 85.69 77 LYS A O 1
ATOM 571 N N . THR A 1 78 ? 8.898 4.954 -15.394 1.00 86.69 78 THR A N 1
ATOM 572 C CA . THR A 1 78 ? 7.746 5.120 -14.493 1.00 86.69 78 THR A CA 1
ATOM 573 C C . THR A 1 78 ? 7.958 4.314 -13.224 1.00 86.69 78 THR A C 1
ATOM 575 O O . THR A 1 78 ? 8.007 4.881 -12.141 1.00 86.69 78 THR A O 1
ATOM 578 N N . MET A 1 79 ? 8.193 3.003 -13.366 1.00 87.56 79 MET A N 1
ATOM 579 C CA . MET A 1 79 ? 8.395 2.110 -12.219 1.00 87.56 79 MET A CA 1
ATOM 580 C C . MET A 1 79 ? 9.640 2.480 -11.415 1.00 87.56 79 MET A C 1
ATOM 582 O O . MET A 1 79 ? 9.671 2.311 -10.203 1.00 87.56 79 MET A O 1
ATOM 586 N N . GLY A 1 80 ? 10.684 2.988 -12.080 1.00 89.31 80 GLY A N 1
ATOM 587 C CA . GLY A 1 80 ? 11.861 3.514 -11.390 1.00 89.31 80 GLY A CA 1
ATOM 588 C C . GLY A 1 80 ? 11.542 4.731 -10.520 1.00 89.31 80 GLY A C 1
ATOM 589 O O . GLY A 1 80 ? 12.016 4.796 -9.391 1.00 89.31 80 GLY A O 1
ATOM 590 N N . ALA A 1 81 ? 10.732 5.660 -11.031 1.00 90.06 81 ALA A N 1
ATOM 591 C CA . ALA A 1 81 ? 10.345 6.874 -10.320 1.00 90.06 81 ALA A CA 1
ATOM 592 C C . ALA A 1 81 ? 9.340 6.605 -9.188 1.00 90.06 81 ALA A C 1
ATOM 594 O O . ALA A 1 81 ? 9.420 7.246 -8.147 1.00 90.06 81 ALA A O 1
ATOM 595 N N . THR A 1 82 ? 8.420 5.649 -9.354 1.00 93.69 82 THR A N 1
ATOM 596 C CA . THR A 1 82 ? 7.405 5.306 -8.340 1.00 93.69 82 THR A CA 1
ATOM 597 C C . THR A 1 82 ? 7.912 4.353 -7.258 1.00 93.69 82 THR A C 1
ATOM 599 O O . THR A 1 82 ? 7.309 4.276 -6.192 1.00 93.69 82 THR A O 1
ATOM 602 N N . ALA A 1 83 ? 9.013 3.633 -7.498 1.00 93.75 83 ALA A N 1
ATOM 603 C CA . ALA A 1 83 ? 9.561 2.651 -6.563 1.00 93.75 83 ALA A CA 1
ATOM 604 C C . ALA A 1 83 ? 9.798 3.165 -5.128 1.00 93.75 83 ALA A C 1
ATOM 606 O O . ALA A 1 83 ? 9.279 2.520 -4.218 1.00 93.75 83 ALA A O 1
ATOM 607 N N . PRO A 1 84 ? 10.518 4.282 -4.893 1.00 95.81 84 PRO A N 1
ATOM 608 C CA . PRO A 1 84 ? 10.747 4.777 -3.534 1.00 95.81 84 PRO A CA 1
ATOM 609 C C . PRO A 1 84 ? 9.451 5.170 -2.822 1.00 95.81 84 PRO A C 1
ATOM 611 O O . PRO A 1 84 ? 9.292 4.895 -1.636 1.00 95.81 84 PRO A O 1
ATOM 614 N N . TRP A 1 85 ? 8.502 5.760 -3.551 1.00 96.25 85 TRP A N 1
ATOM 615 C CA . TRP A 1 85 ? 7.209 6.161 -3.001 1.00 96.25 85 TRP A CA 1
ATOM 616 C C . TRP A 1 85 ? 6.351 4.963 -2.603 1.00 96.25 85 TRP A C 1
ATOM 618 O O . TRP A 1 85 ? 5.716 4.990 -1.554 1.00 96.25 85 TRP A O 1
ATOM 628 N N . PHE A 1 86 ? 6.370 3.891 -3.401 1.00 96.25 86 PHE A N 1
ATOM 629 C CA . PHE A 1 86 ? 5.682 2.649 -3.054 1.00 96.25 86 PHE A CA 1
ATOM 630 C C . PHE A 1 86 ? 6.260 2.032 -1.776 1.00 96.25 86 PHE A C 1
ATOM 632 O O . PHE A 1 86 ? 5.504 1.690 -0.867 1.00 96.25 86 PHE A O 1
ATOM 639 N N . PHE A 1 87 ? 7.589 1.947 -1.660 1.00 97.44 87 PHE A N 1
ATOM 640 C CA . PHE A 1 87 ? 8.222 1.446 -0.440 1.00 97.44 87 PHE A CA 1
ATOM 641 C C . PHE A 1 87 ? 7.867 2.299 0.784 1.00 97.44 87 PHE A C 1
ATOM 643 O O . PHE A 1 87 ? 7.463 1.761 1.811 1.00 97.44 87 PHE A O 1
ATOM 650 N N . ALA A 1 88 ? 7.936 3.628 0.659 1.00 97.44 88 ALA A N 1
ATOM 651 C CA . ALA A 1 88 ? 7.534 4.544 1.722 1.00 97.44 88 ALA A CA 1
ATOM 652 C C . ALA A 1 88 ? 6.064 4.336 2.123 1.00 97.44 88 ALA A C 1
ATOM 654 O O . ALA A 1 88 ? 5.764 4.269 3.312 1.00 97.44 88 ALA A O 1
ATOM 655 N N . SER A 1 89 ? 5.162 4.142 1.154 1.00 97.19 89 SER A N 1
ATOM 656 C CA . SER A 1 89 ? 3.754 3.840 1.441 1.00 97.19 89 SER A CA 1
ATOM 657 C C . SER A 1 89 ? 3.575 2.528 2.217 1.00 97.19 89 SER A C 1
ATOM 659 O O . SER A 1 89 ? 2.718 2.457 3.092 1.00 97.19 89 SER A O 1
ATOM 661 N N . CYS A 1 90 ? 4.424 1.519 1.977 1.00 97.56 90 CYS A N 1
ATOM 662 C CA . CYS A 1 90 ? 4.411 0.274 2.750 1.00 97.56 90 CYS A CA 1
ATOM 663 C C . CYS A 1 90 ? 4.814 0.520 4.210 1.00 97.56 90 CYS A C 1
ATOM 665 O O . CYS A 1 90 ? 4.157 0.018 5.118 1.00 97.56 90 CYS A O 1
ATOM 667 N N . LEU A 1 91 ? 5.855 1.328 4.444 1.00 97.81 91 LEU A N 1
ATOM 668 C CA . LEU A 1 91 ? 6.300 1.685 5.795 1.00 97.81 91 LEU A CA 1
ATOM 669 C C . LEU A 1 91 ? 5.235 2.481 6.554 1.00 97.81 91 LEU A C 1
ATOM 671 O O . LEU A 1 91 ? 4.947 2.166 7.706 1.00 97.81 91 LEU A O 1
ATOM 675 N N . PHE A 1 92 ? 4.626 3.478 5.907 1.00 97.88 92 PHE A N 1
ATOM 676 C CA . PHE A 1 92 ? 3.539 4.251 6.509 1.00 97.88 92 PHE A CA 1
ATOM 677 C C . PHE A 1 92 ? 2.306 3.394 6.779 1.00 97.88 92 PHE A C 1
ATOM 679 O O . PHE A 1 92 ? 1.682 3.572 7.818 1.00 97.88 92 PHE A O 1
ATOM 686 N N . ASN A 1 93 ? 1.968 2.452 5.894 1.00 97.44 93 ASN A N 1
ATOM 687 C CA . ASN A 1 93 ? 0.860 1.533 6.127 1.00 97.44 93 ASN A CA 1
ATOM 688 C C . ASN A 1 93 ? 1.131 0.664 7.363 1.00 97.44 93 ASN A C 1
ATOM 690 O O . ASN A 1 93 ? 0.352 0.704 8.305 1.00 97.44 93 ASN A O 1
ATOM 694 N N . VAL A 1 94 ? 2.269 -0.029 7.418 1.00 96.88 94 VAL A N 1
ATOM 695 C CA . VAL A 1 94 ? 2.637 -0.858 8.577 1.00 96.88 94 VAL A CA 1
ATOM 696 C C . VAL A 1 94 ? 2.684 -0.030 9.864 1.00 96.88 94 VAL A C 1
ATOM 698 O O . VAL A 1 94 ? 2.073 -0.405 10.862 1.00 96.88 94 VAL A O 1
ATOM 701 N N . GLY A 1 95 ? 3.361 1.122 9.840 1.00 96.38 95 GLY A N 1
ATOM 702 C CA . GLY A 1 95 ? 3.460 2.014 10.995 1.00 96.38 95 GLY A CA 1
ATOM 703 C C . GLY A 1 95 ? 2.100 2.534 11.461 1.00 96.38 95 GLY A C 1
ATOM 704 O O . GLY A 1 95 ? 1.856 2.616 12.663 1.00 96.38 95 GLY A O 1
ATOM 705 N N . TRP A 1 96 ? 1.192 2.824 10.527 1.00 96.81 96 TRP A N 1
ATOM 706 C CA . TRP A 1 96 ? -0.172 3.232 10.846 1.00 96.81 96 TRP A CA 1
ATOM 707 C C . TRP A 1 96 ? -0.914 2.151 11.631 1.00 96.81 96 TRP A C 1
ATOM 709 O O . TRP A 1 96 ? -1.506 2.480 12.656 1.00 96.81 96 TRP A O 1
ATOM 719 N N . LEU A 1 97 ? -0.825 0.878 11.222 1.00 94.81 97 LEU A N 1
ATOM 720 C CA . LEU A 1 97 ? -1.480 -0.215 11.946 1.00 94.81 97 LEU A CA 1
ATOM 721 C C . LEU A 1 97 ? -0.992 -0.327 13.392 1.00 94.81 97 LEU A C 1
ATOM 723 O O . LEU A 1 97 ? -1.818 -0.446 14.289 1.00 94.81 97 LEU A O 1
ATOM 727 N N . PHE A 1 98 ? 0.315 -0.222 13.640 1.00 95.38 98 PHE A N 1
ATOM 728 C CA . PHE A 1 98 ? 0.848 -0.251 15.008 1.00 95.38 98 PHE A CA 1
ATOM 729 C C . PHE A 1 98 ? 0.347 0.920 15.859 1.00 95.38 98 PHE A C 1
ATOM 731 O O . PHE A 1 98 ? -0.039 0.730 17.013 1.00 95.38 98 PHE A O 1
ATOM 738 N N . VAL A 1 99 ? 0.330 2.133 15.300 1.00 95.88 99 VAL A N 1
ATOM 739 C CA . VAL A 1 99 ? -0.130 3.334 16.015 1.00 95.88 99 VAL A CA 1
ATOM 740 C C . VAL A 1 99 ? -1.637 3.282 16.278 1.00 95.88 99 VAL A C 1
ATOM 742 O O . VAL A 1 99 ? -2.073 3.625 17.376 1.00 95.88 99 VAL A O 1
ATOM 745 N N . TRP A 1 100 ? -2.421 2.827 15.298 1.00 92.88 100 TRP A N 1
ATOM 746 C CA . TRP A 1 100 ? -3.866 2.643 15.416 1.00 92.88 100 TRP A CA 1
ATOM 747 C C . TRP A 1 100 ? -4.225 1.562 16.438 1.00 92.88 100 TRP A C 1
ATOM 749 O O . TRP A 1 100 ? -5.047 1.808 17.314 1.00 92.88 100 TRP A O 1
ATOM 759 N N . HIS A 1 101 ? -3.565 0.400 16.379 1.00 93.44 101 HIS A N 1
ATOM 760 C CA . HIS A 1 101 ? -3.784 -0.698 17.328 1.00 93.44 101 HIS A CA 1
ATOM 761 C C . HIS A 1 101 ? -3.307 -0.374 18.746 1.00 93.44 101 HIS A C 1
ATOM 763 O O . HIS A 1 101 ? -3.783 -0.972 19.700 1.00 93.44 101 HIS A O 1
ATOM 769 N N . SER A 1 102 ? -2.418 0.609 18.902 1.00 92.56 102 SER A N 1
ATOM 770 C CA . SER A 1 102 ? -2.064 1.179 20.210 1.00 92.56 102 SER A CA 1
ATOM 771 C C . SER A 1 102 ? -3.090 2.205 20.722 1.00 92.56 102 SER A C 1
ATOM 773 O O . SER A 1 102 ? -2.786 2.949 21.653 1.00 92.56 102 SER A O 1
ATOM 775 N N . GLU A 1 103 ? -4.253 2.319 20.071 1.00 90.94 103 GLU A N 1
ATOM 776 C CA . GLU A 1 103 ? -5.353 3.242 20.395 1.00 90.94 103 GLU A CA 1
ATOM 777 C C . GLU A 1 103 ? -4.945 4.732 20.382 1.00 90.94 103 GLU A C 1
ATOM 779 O O . GLU A 1 103 ? -5.623 5.609 20.916 1.00 90.94 103 GLU A O 1
ATOM 784 N N . ARG A 1 104 ? -3.830 5.071 19.715 1.00 92.62 104 ARG A N 1
ATOM 785 C CA . ARG A 1 104 ? -3.340 6.452 19.573 1.00 92.62 104 ARG A CA 1
ATOM 786 C C . ARG A 1 104 ? -3.935 7.108 18.329 1.00 92.62 104 ARG A C 1
ATOM 788 O O . ARG A 1 104 ? -3.226 7.413 17.367 1.00 92.62 104 ARG A O 1
ATOM 795 N N . TYR A 1 105 ? -5.243 7.353 18.348 1.00 90.56 105 TYR A N 1
ATOM 796 C CA . TYR A 1 105 ? -6.011 7.795 17.176 1.00 90.56 105 TYR A CA 1
ATOM 797 C C . TYR A 1 105 ? -5.489 9.095 16.536 1.00 90.56 105 TYR A C 1
ATOM 799 O O . TYR A 1 105 ? -5.315 9.154 15.318 1.00 90.56 105 TYR A O 1
ATOM 807 N N . THR A 1 106 ? -5.139 10.107 17.339 1.00 92.62 106 THR A N 1
ATOM 808 C CA . THR A 1 106 ? -4.585 11.383 16.839 1.00 92.62 106 THR A CA 1
ATOM 809 C C . THR A 1 106 ? -3.231 11.196 16.158 1.00 92.62 106 THR A C 1
ATOM 811 O O . THR A 1 106 ? -2.983 11.758 15.094 1.00 92.62 106 THR A O 1
ATOM 814 N N . ALA A 1 107 ? -2.355 10.368 16.735 1.00 93.88 107 ALA A N 1
ATOM 815 C CA . ALA A 1 107 ? -1.070 10.047 16.120 1.00 93.88 107 ALA A CA 1
ATOM 816 C C . ALA A 1 107 ? -1.277 9.285 14.802 1.00 93.88 107 ALA A C 1
ATOM 818 O O . ALA A 1 107 ? -0.643 9.606 13.800 1.00 93.88 107 ALA A O 1
ATOM 819 N N . SER A 1 108 ? -2.220 8.340 14.780 1.00 94.19 108 SER A N 1
ATOM 820 C CA . SER A 1 108 ? -2.616 7.604 13.577 1.00 94.19 108 SER A CA 1
ATOM 821 C C . SER A 1 108 ? -3.066 8.546 12.453 1.00 94.19 108 SER A C 1
ATOM 823 O O . SER A 1 108 ? -2.650 8.362 11.310 1.00 94.19 108 SER A O 1
ATOM 825 N N . ALA A 1 109 ? -3.828 9.601 12.764 1.00 93.38 109 ALA A N 1
ATOM 826 C CA . ALA A 1 109 ? -4.249 10.587 11.769 1.00 93.38 109 ALA A CA 1
ATOM 827 C C . ALA A 1 109 ? -3.054 11.271 11.074 1.00 93.38 109 ALA A C 1
ATOM 829 O O . ALA A 1 109 ? -3.047 11.398 9.849 1.00 93.38 109 ALA A O 1
ATOM 830 N N . PHE A 1 110 ? -2.000 11.635 11.813 1.00 96.69 110 PHE A N 1
ATOM 831 C CA . PHE A 1 110 ? -0.776 12.181 11.210 1.00 96.69 110 PHE A CA 1
ATOM 832 C C . PHE A 1 110 ? -0.056 11.162 10.317 1.00 96.69 110 PHE A C 1
ATOM 834 O O . PHE A 1 110 ? 0.447 11.522 9.250 1.00 96.69 110 PHE A O 1
ATOM 841 N N . VAL A 1 111 ? -0.041 9.884 10.707 1.00 96.94 111 VAL A N 1
ATOM 842 C CA . VAL A 1 111 ? 0.538 8.813 9.880 1.00 96.94 111 VAL A CA 1
ATOM 843 C C . VAL A 1 111 ? -0.268 8.620 8.589 1.00 96.94 111 VAL A C 1
ATOM 845 O O . VAL A 1 111 ? 0.333 8.471 7.526 1.00 96.94 111 VAL A O 1
ATOM 848 N N . ILE A 1 112 ? -1.604 8.709 8.641 1.00 95.69 112 ILE A N 1
ATOM 849 C CA . ILE A 1 112 ? -2.475 8.686 7.450 1.00 95.69 112 ILE A CA 1
ATOM 850 C C . ILE A 1 112 ? -2.162 9.859 6.515 1.00 95.69 112 ILE A C 1
ATOM 852 O O . ILE A 1 112 ? -2.099 9.666 5.302 1.00 95.69 112 ILE A O 1
ATOM 856 N N . VAL A 1 113 ? -1.926 11.064 7.045 1.00 97.00 113 VAL A N 1
ATOM 857 C CA . VAL A 1 113 ? -1.498 12.207 6.219 1.00 97.00 113 VAL A CA 1
ATOM 858 C C . VAL A 1 113 ? -0.162 11.903 5.537 1.00 97.00 113 VAL A C 1
ATOM 860 O O . VAL A 1 113 ? -0.024 12.131 4.336 1.00 97.00 113 VAL A O 1
ATOM 863 N N . GLY A 1 114 ? 0.799 11.318 6.257 1.00 96.50 114 GLY A N 1
ATOM 864 C CA . GLY A 1 114 ? 2.060 10.849 5.675 1.00 96.50 114 GLY A CA 1
ATOM 865 C C . GLY A 1 114 ? 1.844 9.835 4.547 1.00 96.50 114 GLY A C 1
ATOM 866 O O . GLY A 1 114 ? 2.376 10.003 3.448 1.00 96.50 114 GLY A O 1
ATOM 867 N N . LEU A 1 115 ? 0.988 8.836 4.777 1.00 95.50 115 LEU A N 1
ATOM 868 C CA . LEU A 1 115 ? 0.597 7.855 3.767 1.00 95.50 115 LEU A CA 1
ATOM 869 C C . LEU A 1 115 ? 0.006 8.549 2.529 1.00 95.50 115 LEU A C 1
ATOM 871 O O . LEU A 1 115 ? 0.472 8.312 1.414 1.00 95.50 115 LEU A O 1
ATOM 875 N N . LEU A 1 116 ? -0.942 9.469 2.711 1.00 96.69 11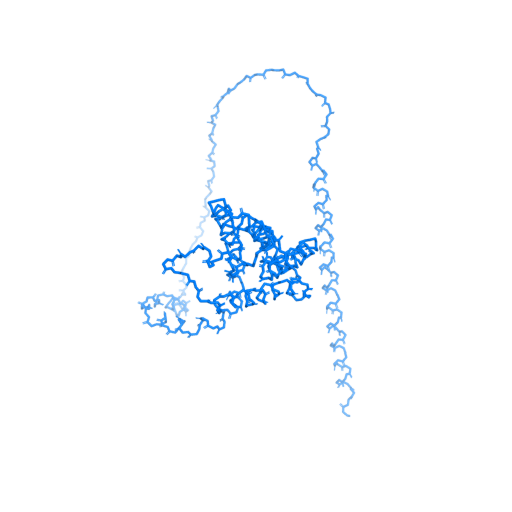6 LEU A N 1
ATOM 876 C CA . LEU A 1 116 ? -1.552 10.233 1.623 1.00 96.69 116 LEU A CA 1
ATOM 877 C C . LEU A 1 116 ? -0.506 11.005 0.810 1.00 96.69 116 LEU A C 1
ATOM 879 O O . LEU A 1 116 ? -0.506 10.930 -0.419 1.00 96.69 116 LEU A O 1
ATOM 883 N N . LEU A 1 117 ? 0.420 11.699 1.475 1.00 96.94 117 LEU A N 1
ATOM 884 C CA . LEU A 1 117 ? 1.499 12.429 0.808 1.00 96.94 117 LEU A CA 1
ATOM 885 C C . LEU A 1 117 ? 2.395 11.495 -0.013 1.00 96.94 117 LEU A C 1
ATOM 887 O O . LEU A 1 117 ? 2.765 11.839 -1.137 1.00 96.94 117 LEU A O 1
ATOM 891 N N . THR A 1 118 ? 2.698 10.292 0.490 1.00 95.94 118 THR A N 1
ATOM 892 C CA . THR A 1 118 ? 3.468 9.311 -0.292 1.00 95.94 118 THR A CA 1
ATOM 893 C C . THR A 1 118 ? 2.717 8.820 -1.527 1.00 95.94 118 THR A C 1
ATOM 895 O O . THR A 1 118 ? 3.326 8.690 -2.591 1.00 95.94 118 THR A O 1
ATOM 898 N N . LEU A 1 119 ? 1.398 8.620 -1.436 1.00 94.31 119 LEU A N 1
ATOM 899 C CA . LEU A 1 119 ? 0.567 8.247 -2.583 1.00 94.31 119 LEU A CA 1
ATOM 900 C C . LEU A 1 119 ? 0.491 9.377 -3.616 1.00 94.31 119 LEU A C 1
ATOM 902 O O . LEU A 1 119 ? 0.627 9.124 -4.814 1.00 94.31 119 LEU A O 1
ATOM 906 N N . VAL A 1 120 ? 0.334 10.626 -3.169 1.00 95.31 120 VAL A N 1
ATOM 907 C CA . VAL A 1 120 ? 0.377 11.801 -4.051 1.00 95.31 120 VAL A CA 1
ATOM 908 C C . VAL A 1 120 ? 1.737 11.888 -4.747 1.00 95.31 120 VAL A C 1
ATOM 910 O O . VAL A 1 120 ? 1.788 12.050 -5.966 1.00 95.31 120 VAL A O 1
ATOM 913 N N . GLY A 1 121 ? 2.839 11.700 -4.016 1.00 93.94 121 GLY A N 1
ATOM 914 C CA . GLY A 1 121 ? 4.190 11.655 -4.579 1.00 93.94 121 GLY A CA 1
ATOM 915 C C . GLY A 1 121 ? 4.366 10.553 -5.628 1.00 93.94 121 GLY A C 1
ATOM 916 O O . GLY A 1 121 ? 4.894 10.812 -6.716 1.00 93.94 121 GLY A O 1
ATOM 917 N N . ALA A 1 122 ? 3.855 9.346 -5.361 1.00 92.50 122 ALA A N 1
ATOM 918 C CA . ALA A 1 122 ? 3.849 8.238 -6.318 1.00 92.50 122 ALA A CA 1
ATOM 919 C C . ALA A 1 122 ? 3.065 8.597 -7.589 1.00 92.50 122 ALA A C 1
ATOM 921 O O . ALA A 1 122 ? 3.555 8.425 -8.709 1.00 92.50 122 ALA A O 1
ATOM 922 N N . TYR A 1 123 ? 1.865 9.152 -7.423 1.00 91.75 123 TYR A N 1
ATOM 923 C CA . TYR A 1 123 ? 1.004 9.550 -8.527 1.00 91.75 123 TYR A CA 1
ATOM 924 C C . TYR A 1 123 ? 1.646 10.647 -9.385 1.00 91.75 123 TYR A C 1
ATOM 926 O O . TYR A 1 123 ? 1.740 10.497 -10.606 1.00 91.75 123 TYR A O 1
ATOM 934 N N . LEU A 1 124 ? 2.170 11.711 -8.774 1.00 91.88 124 LEU A N 1
ATOM 935 C CA . LEU A 1 124 ? 2.856 12.789 -9.490 1.00 91.88 124 LEU A CA 1
ATOM 936 C C . LEU A 1 124 ? 4.107 12.287 -10.220 1.00 91.88 124 LEU A C 1
ATOM 938 O O . LEU A 1 124 ? 4.342 12.688 -11.358 1.00 91.88 124 LEU A O 1
ATOM 942 N N . SER A 1 125 ? 4.849 11.350 -9.626 1.00 89.38 125 SER A N 1
ATOM 943 C CA . SER A 1 125 ? 6.025 10.725 -10.250 1.00 89.38 125 SER A CA 1
ATOM 944 C C . SER A 1 125 ? 5.666 9.835 -11.444 1.00 89.38 125 SER A C 1
ATOM 946 O O . SER A 1 125 ? 6.467 9.674 -12.366 1.00 89.38 125 SER A O 1
ATOM 948 N N . SER A 1 126 ? 4.451 9.281 -11.467 1.00 86.25 126 SER A N 1
ATOM 949 C CA . SER A 1 126 ? 3.963 8.466 -12.584 1.00 86.25 126 SER A CA 1
ATOM 950 C C . SER A 1 126 ? 3.510 9.296 -13.799 1.00 86.25 126 SER A C 1
ATOM 952 O O . SER A 1 126 ? 3.584 8.825 -14.938 1.00 86.25 126 SER A O 1
ATOM 954 N N . ARG A 1 127 ? 3.094 10.559 -13.595 1.00 81.81 127 ARG A N 1
ATOM 955 C CA . ARG A 1 127 ? 2.487 11.419 -14.634 1.00 81.81 127 ARG A CA 1
ATOM 956 C C . ARG A 1 127 ? 3.373 11.684 -15.860 1.00 81.81 127 ARG A C 1
ATOM 958 O O . ARG A 1 127 ? 2.861 11.544 -16.974 1.00 81.81 127 ARG A O 1
ATOM 965 N N . PRO A 1 128 ? 4.657 12.074 -15.731 1.00 69.25 128 PRO A N 1
ATOM 966 C CA . PRO A 1 128 ? 5.487 12.383 -16.896 1.00 69.25 128 PRO A CA 1
ATOM 967 C C . PRO A 1 128 ? 5.674 11.170 -17.810 1.00 69.25 128 PRO A C 1
ATOM 969 O O . PRO A 1 128 ? 5.741 11.308 -19.027 1.00 69.25 128 PRO A O 1
ATOM 972 N N . ALA A 1 129 ? 5.718 9.973 -17.227 1.00 61.53 129 ALA A N 1
ATOM 973 C CA . ALA A 1 129 ? 5.938 8.744 -17.969 1.00 61.53 129 ALA A CA 1
ATOM 974 C C . ALA A 1 129 ? 4.639 8.163 -18.560 1.00 61.53 129 ALA A C 1
ATOM 976 O O . ALA A 1 129 ? 4.661 7.624 -19.668 1.00 61.53 129 ALA A O 1
ATOM 977 N N . ALA A 1 130 ? 3.494 8.366 -17.895 1.00 58.75 130 ALA A N 1
ATOM 978 C CA . ALA A 1 130 ? 2.180 8.008 -18.427 1.00 58.75 130 ALA A CA 1
ATOM 979 C C . ALA A 1 130 ? 1.814 8.807 -19.690 1.00 58.75 130 ALA A C 1
ATOM 981 O O . ALA A 1 130 ? 1.277 8.225 -20.630 1.00 58.75 130 ALA A O 1
ATOM 982 N N . ARG A 1 131 ? 2.165 10.104 -19.768 1.00 57.59 131 ARG A N 1
ATOM 983 C CA . ARG A 1 131 ? 1.940 10.919 -20.982 1.00 57.59 131 ARG A CA 1
ATOM 984 C C . ARG A 1 131 ? 2.659 10.348 -22.208 1.00 57.59 131 ARG A C 1
ATOM 986 O O . ARG A 1 131 ? 2.069 10.295 -23.275 1.00 57.59 131 ARG A O 1
ATOM 993 N N . VAL A 1 132 ? 3.885 9.846 -22.049 1.00 55.66 132 VAL A N 1
ATOM 994 C CA . VAL A 1 132 ? 4.669 9.241 -23.146 1.00 55.66 132 VAL A CA 1
ATOM 995 C C . VAL A 1 132 ? 4.110 7.876 -23.574 1.00 55.66 132 VAL A C 1
ATOM 997 O O . VAL A 1 132 ? 4.171 7.520 -24.749 1.00 55.66 132 VAL A O 1
ATOM 1000 N N . ALA A 1 133 ? 3.555 7.098 -22.640 1.00 53.81 133 ALA A N 1
ATOM 1001 C CA . ALA A 1 133 ? 2.884 5.837 -22.960 1.00 53.81 133 ALA A CA 1
ATOM 1002 C C . ALA A 1 133 ? 1.545 6.071 -23.682 1.00 53.81 133 ALA A C 1
ATOM 1004 O O . ALA A 1 133 ? 1.246 5.384 -24.660 1.00 53.81 133 ALA A O 1
ATOM 1005 N N . HIS A 1 134 ? 0.779 7.074 -23.241 1.00 52.69 134 HIS A N 1
ATOM 1006 C CA . HIS A 1 134 ? -0.462 7.490 -23.892 1.00 52.69 134 HIS A CA 1
ATOM 1007 C C . HIS A 1 134 ? -0.211 8.109 -25.272 1.00 52.69 134 HIS A C 1
ATOM 1009 O O . HIS A 1 134 ? -1.047 7.956 -26.141 1.00 52.69 134 HIS A O 1
ATOM 1015 N N . ASP A 1 135 ? 0.944 8.725 -25.523 1.00 47.28 135 ASP A N 1
ATOM 1016 C CA . ASP A 1 135 ? 1.311 9.237 -26.854 1.00 47.28 135 ASP A CA 1
ATOM 1017 C C . ASP A 1 135 ? 1.595 8.096 -27.859 1.00 47.28 135 ASP A C 1
ATOM 1019 O O . ASP A 1 135 ? 1.290 8.187 -29.045 1.00 47.28 135 ASP A O 1
ATOM 1023 N N . ARG A 1 136 ? 2.088 6.944 -27.376 1.00 49.12 136 ARG A N 1
ATOM 1024 C CA . ARG A 1 136 ? 2.331 5.744 -28.205 1.00 49.12 136 ARG A CA 1
ATOM 1025 C C . ARG A 1 136 ? 1.080 4.901 -28.465 1.00 49.12 136 ARG A C 1
ATOM 1027 O O . ARG A 1 136 ? 1.010 4.249 -29.501 1.00 49.12 136 ARG A O 1
ATOM 1034 N N . ALA A 1 137 ? 0.116 4.897 -27.546 1.00 47.34 137 ALA A N 1
ATOM 1035 C CA . 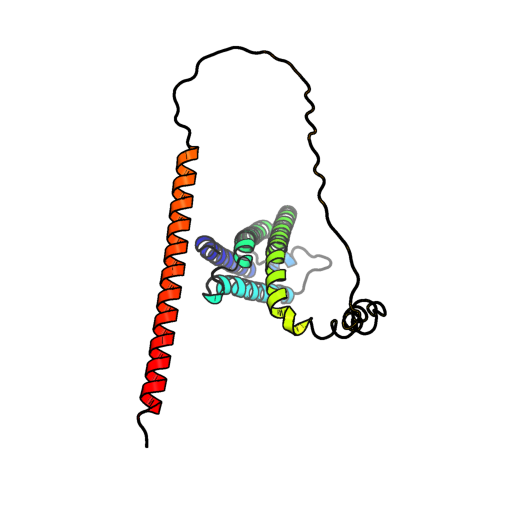ALA A 1 137 ? -1.165 4.195 -27.702 1.00 47.34 137 ALA A CA 1
ATOM 1036 C C . ALA A 1 137 ? -2.291 5.106 -28.241 1.00 47.34 137 ALA A C 1
ATOM 1038 O O . ALA A 1 137 ? -3.214 4.649 -28.910 1.00 47.34 137 ALA A O 1
ATOM 1039 N N . GLY A 1 138 ? -2.200 6.409 -27.983 1.00 47.59 138 GLY A N 1
ATOM 1040 C CA . GLY A 1 138 ? -3.191 7.432 -28.316 1.00 47.59 138 GLY A CA 1
ATOM 1041 C C . GLY A 1 138 ? -3.081 7.973 -29.737 1.00 47.59 138 GLY A C 1
ATOM 1042 O O . GLY A 1 138 ? -4.067 8.514 -30.235 1.00 47.59 138 GLY A O 1
ATOM 1043 N N . PHE A 1 139 ? -1.961 7.743 -30.439 1.00 48.47 139 PHE A N 1
ATOM 1044 C CA . PHE A 1 139 ? -1.867 8.063 -31.869 1.00 48.47 139 PHE A CA 1
ATOM 1045 C C . PHE A 1 139 ? -2.901 7.288 -32.710 1.00 48.47 139 PHE A C 1
ATOM 1047 O O . PHE A 1 139 ? -3.316 7.768 -33.757 1.00 48.47 139 PHE A O 1
ATOM 1054 N N . PHE A 1 140 ? -3.378 6.128 -32.235 1.00 51.38 140 PHE A N 1
ATOM 1055 C CA . PHE A 1 140 ? -4.379 5.321 -32.944 1.00 51.38 140 PHE A CA 1
ATOM 1056 C C . PHE A 1 140 ? -5.830 5.519 -32.476 1.00 51.38 140 PHE A C 1
ATOM 1058 O O . PHE A 1 140 ? -6.740 5.281 -33.264 1.00 51.38 140 PHE A O 1
ATOM 1065 N N . LEU A 1 141 ? -6.072 5.968 -31.239 1.00 53.91 141 LEU A N 1
ATOM 1066 C CA . LEU A 1 141 ? -7.433 6.041 -30.673 1.00 53.91 141 LEU A CA 1
ATOM 1067 C C . LEU A 1 141 ? -7.962 7.463 -30.442 1.00 53.91 141 LEU A C 1
ATOM 1069 O O . LEU A 1 141 ? -9.170 7.638 -30.330 1.00 53.91 141 LEU A O 1
ATOM 1073 N N . ILE A 1 142 ? -7.102 8.488 -30.433 1.00 56.28 142 ILE A N 1
ATOM 1074 C CA . ILE A 1 142 ? -7.527 9.891 -30.250 1.00 56.28 142 ILE A CA 1
ATOM 1075 C C . ILE A 1 142 ? -7.417 10.695 -31.562 1.00 56.28 142 ILE A C 1
ATOM 1077 O O . ILE A 1 142 ? -8.078 11.719 -31.725 1.00 56.28 142 ILE A O 1
ATOM 1081 N N . ALA A 1 143 ? -6.660 10.211 -32.553 1.00 53.41 143 ALA A N 1
ATOM 1082 C CA . ALA A 1 143 ? -6.441 10.927 -33.812 1.00 53.41 143 ALA A CA 1
ATOM 1083 C C . ALA A 1 143 ? -7.601 10.843 -34.830 1.00 53.41 143 ALA A C 1
ATOM 1085 O O . ALA A 1 143 ? -7.587 11.595 -35.802 1.00 53.41 143 ALA A O 1
ATOM 1086 N N . LEU A 1 144 ? -8.611 9.979 -34.646 1.00 58.81 144 LEU A N 1
ATOM 1087 C CA . LEU A 1 144 ? -9.677 9.800 -35.649 1.00 58.81 144 LEU A CA 1
ATOM 1088 C C . LEU A 1 144 ? -10.942 10.677 -35.503 1.00 58.81 144 LEU A C 1
ATOM 1090 O O . LEU A 1 144 ? -11.548 10.950 -36.538 1.00 58.81 144 LEU A O 1
ATOM 1094 N N . PRO A 1 145 ? -11.354 11.182 -34.323 1.00 53.12 145 PRO A N 1
ATOM 1095 C CA . PRO A 1 145 ? -12.533 12.058 -34.257 1.00 53.12 145 PRO A CA 1
ATOM 1096 C C . PRO A 1 145 ? -12.220 13.548 -34.472 1.00 53.12 145 PRO A C 1
ATOM 1098 O O . PRO A 1 145 ? -13.062 14.285 -34.974 1.00 53.12 145 PRO A O 1
ATOM 1101 N N . LEU A 1 146 ? -11.012 14.009 -34.119 1.00 52.41 146 LEU A N 1
ATOM 1102 C CA . LEU A 1 146 ? -10.686 15.446 -34.084 1.00 52.41 146 LEU A CA 1
ATOM 1103 C C . LEU A 1 146 ? -9.902 15.958 -35.305 1.00 52.41 146 LEU A C 1
ATOM 1105 O O . LEU A 1 146 ? -9.863 17.165 -35.531 1.00 52.41 146 LEU A O 1
ATOM 1109 N N . LEU A 1 147 ? -9.346 15.079 -36.151 1.00 54.22 147 LEU A N 1
ATOM 1110 C CA . LEU A 1 147 ? -8.641 15.491 -37.379 1.00 54.22 147 LEU A CA 1
ATOM 1111 C C . LEU A 1 147 ? -9.560 15.681 -38.604 1.00 54.22 147 LEU A C 1
ATOM 1113 O O . LEU A 1 147 ? -9.077 16.042 -39.677 1.00 54.22 147 LEU A O 1
ATOM 1117 N N . ARG A 1 148 ? -10.876 15.439 -38.470 1.00 49.22 148 ARG A N 1
ATOM 1118 C CA . ARG A 1 148 ? -11.853 15.588 -39.569 1.00 49.22 148 ARG A CA 1
ATOM 1119 C C . ARG A 1 148 ? -12.714 16.855 -39.494 1.00 49.22 148 ARG A C 1
ATOM 1121 O O . ARG A 1 148 ? -13.477 17.099 -40.420 1.00 49.22 148 ARG A O 1
ATOM 1128 N N . LEU A 1 149 ? -12.566 17.674 -38.449 1.00 47.50 149 LEU A N 1
ATOM 1129 C CA . LEU A 1 149 ? -13.317 18.930 -38.285 1.00 47.50 149 LEU A CA 1
ATOM 1130 C C . LEU A 1 149 ? -12.461 20.199 -38.405 1.00 47.50 149 LEU A C 1
ATOM 1132 O O . LEU A 1 149 ? -13.005 21.266 -38.657 1.00 47.50 149 LEU A O 1
ATOM 1136 N N . SER A 1 150 ? -11.130 20.103 -38.347 1.00 50.97 150 SER A N 1
ATOM 1137 C CA . SER A 1 150 ? -10.248 21.252 -38.618 1.00 50.97 150 SER A CA 1
ATOM 1138 C C . SER A 1 150 ? -9.994 21.507 -40.111 1.00 50.97 150 SER A C 1
ATOM 1140 O O . SER A 1 150 ? -9.364 22.499 -40.457 1.00 50.97 150 SER A O 1
ATOM 1142 N N . ARG A 1 151 ? -10.501 20.653 -41.015 1.00 52.94 151 ARG A N 1
ATOM 1143 C CA . ARG A 1 151 ? -10.384 20.827 -42.480 1.00 52.94 151 ARG A CA 1
ATOM 1144 C C . ARG A 1 151 ? -11.592 21.484 -43.158 1.00 52.94 151 ARG A C 1
ATOM 1146 O O . ARG A 1 151 ? -11.621 21.550 -44.380 1.00 52.94 151 ARG A O 1
ATOM 1153 N N . LEU A 1 152 ? -12.569 21.977 -42.397 1.00 55.22 152 LEU A N 1
ATOM 1154 C CA . LEU A 1 152 ? -13.726 22.708 -42.939 1.00 55.22 152 LEU A CA 1
ATOM 1155 C C . LEU A 1 152 ? -13.895 24.114 -42.341 1.00 55.22 152 LEU A C 1
ATOM 1157 O O . LEU A 1 152 ? -14.939 24.730 -42.517 1.00 55.22 152 LEU A O 1
ATOM 1161 N N . GLY A 1 153 ? -12.874 24.630 -41.650 1.00 55.69 153 GLY A N 1
ATOM 1162 C CA . GLY A 1 153 ? -12.972 25.888 -40.905 1.00 55.69 153 GLY A CA 1
ATOM 1163 C C . GLY A 1 153 ? -11.856 26.900 -41.141 1.00 55.69 153 GLY A C 1
ATOM 1164 O O . GLY A 1 153 ? -11.800 27.870 -40.395 1.00 55.69 153 GLY A O 1
ATOM 1165 N N . ASP A 1 154 ? -10.983 26.710 -42.132 1.00 48.88 154 ASP A N 1
ATOM 1166 C CA . ASP A 1 154 ? -9.969 27.718 -42.458 1.00 48.88 154 ASP A CA 1
ATOM 1167 C C . ASP A 1 154 ? -9.996 28.055 -43.950 1.00 48.88 154 ASP A C 1
ATOM 1169 O O . ASP A 1 154 ? -9.299 27.479 -44.782 1.00 48.88 154 ASP A O 1
ATOM 1173 N N . GLY A 1 155 ? -10.887 28.987 -44.287 1.00 55.41 155 GLY A N 1
ATOM 1174 C CA . GLY A 1 155 ? -10.952 29.659 -45.580 1.00 55.41 155 GLY A CA 1
ATOM 1175 C C . GLY A 1 155 ? -9.877 30.736 -45.714 1.00 55.41 155 GLY A C 1
ATOM 1176 O O . GLY A 1 155 ? -10.203 31.893 -45.981 1.00 55.41 155 GLY A O 1
ATOM 1177 N N . ARG A 1 156 ? -8.604 30.380 -45.509 1.00 58.16 156 ARG A N 1
ATOM 1178 C CA . ARG A 1 156 ? -7.448 31.244 -45.790 1.00 58.16 156 ARG A CA 1
ATOM 1179 C C . ARG A 1 156 ? -6.217 30.425 -46.171 1.00 58.16 156 ARG A C 1
ATOM 1181 O O . ARG A 1 156 ? -5.285 30.340 -45.390 1.00 58.16 156 ARG A O 1
ATOM 1188 N N . ASP A 1 157 ? -6.176 29.897 -47.396 1.00 54.94 157 ASP A N 1
ATOM 1189 C CA . ASP A 1 157 ? -4.888 29.550 -48.025 1.00 54.94 157 ASP A CA 1
ATOM 1190 C C . ASP A 1 157 ? -4.918 29.475 -49.570 1.00 54.94 157 ASP A C 1
ATOM 1192 O O . ASP A 1 157 ? -4.243 28.665 -50.201 1.00 54.94 157 ASP A O 1
ATOM 1196 N N . ASP A 1 158 ? -5.632 30.400 -50.224 1.00 53.50 158 ASP A N 1
ATOM 1197 C CA . ASP A 1 158 ? -5.674 30.486 -51.699 1.00 53.50 158 ASP A CA 1
ATOM 1198 C C . ASP A 1 158 ? -4.544 31.327 -52.328 1.00 53.50 158 ASP A C 1
ATOM 1200 O O . 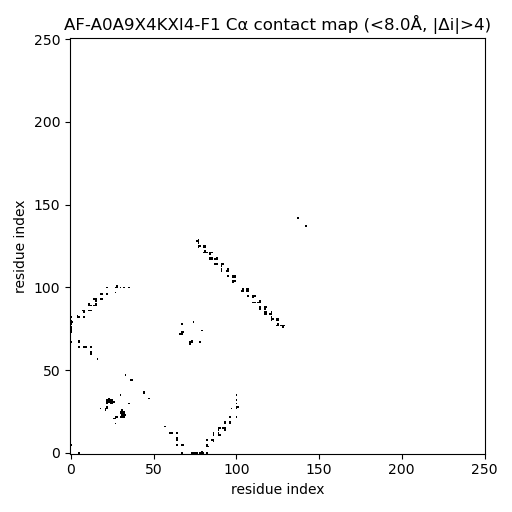ASP A 1 158 ? -4.554 31.604 -53.528 1.00 53.50 158 ASP A O 1
ATOM 1204 N N . ARG A 1 159 ? -3.523 31.752 -51.567 1.00 54.00 159 ARG A N 1
ATOM 1205 C CA . ARG A 1 159 ? -2.464 32.641 -52.102 1.00 54.00 159 ARG A CA 1
ATOM 1206 C C . ARG A 1 159 ? -1.094 32.011 -52.325 1.00 54.00 159 ARG A C 1
ATOM 1208 O O . ARG A 1 159 ? -0.226 32.684 -52.877 1.00 54.00 159 ARG A O 1
ATOM 1215 N N . GLN A 1 160 ? -0.894 30.736 -51.997 1.00 50.06 160 GLN A N 1
ATOM 1216 C CA . GLN A 1 160 ? 0.389 30.061 -52.256 1.00 50.06 160 GLN A CA 1
ATOM 1217 C C . GLN A 1 160 ? 0.395 29.125 -53.472 1.00 50.06 160 GLN A C 1
ATOM 1219 O O . GLN A 1 160 ? 1.470 28.805 -53.979 1.00 50.06 160 GLN A O 1
ATOM 1224 N N . TYR A 1 161 ? -0.769 28.775 -54.029 1.00 44.88 161 TYR A N 1
ATOM 1225 C CA . TYR A 1 161 ? -0.856 27.941 -55.238 1.00 44.88 161 TYR A CA 1
ATOM 1226 C C . TYR A 1 161 ? -0.976 28.741 -56.546 1.00 44.88 161 TYR A C 1
ATOM 1228 O O . TYR A 1 161 ? -0.587 28.246 -57.603 1.00 44.88 161 TYR A O 1
ATOM 1236 N N . LEU A 1 162 ? -1.382 30.015 -56.489 1.00 47.44 162 LEU A N 1
ATOM 1237 C CA . LEU A 1 162 ? -1.423 30.903 -57.662 1.00 47.44 162 LEU A CA 1
ATOM 1238 C C . LEU A 1 162 ? -0.038 31.428 -58.094 1.00 47.44 162 LEU A C 1
ATOM 1240 O O . LEU A 1 162 ? 0.121 31.900 -59.216 1.00 47.44 162 LEU A O 1
ATOM 1244 N N . GLY A 1 163 ? 0.991 31.303 -57.249 1.00 44.44 163 GLY A N 1
ATOM 1245 C CA . GLY A 1 163 ? 2.347 31.788 -57.544 1.00 44.44 163 GLY A CA 1
ATOM 1246 C C . GLY A 1 163 ? 3.220 30.840 -58.375 1.00 44.44 163 GLY A C 1
ATOM 1247 O O . GLY A 1 163 ? 4.266 31.253 -58.870 1.00 44.44 163 GLY A O 1
ATOM 1248 N N . ARG A 1 164 ? 2.820 29.572 -58.549 1.00 50.22 164 ARG A N 1
ATOM 1249 C CA . ARG A 1 164 ? 3.618 28.570 -59.288 1.00 50.22 164 ARG A CA 1
ATOM 1250 C C . ARG A 1 164 ? 3.072 28.213 -60.669 1.00 50.22 164 ARG A C 1
ATOM 1252 O O . ARG A 1 164 ? 3.807 27.625 -61.454 1.00 50.22 164 ARG A O 1
ATOM 1259 N N . ALA A 1 165 ? 1.842 28.614 -60.986 1.00 50.19 165 ALA A N 1
ATOM 1260 C CA . ALA A 1 165 ? 1.255 28.450 -62.318 1.00 50.19 165 ALA A CA 1
ATOM 1261 C C . ALA A 1 165 ? 1.490 29.662 -63.248 1.00 50.19 165 ALA A C 1
ATOM 1263 O O . ALA A 1 165 ? 1.330 29.538 -64.457 1.00 50.19 165 ALA A O 1
ATOM 1264 N N . ALA A 1 166 ? 1.928 30.811 -62.716 1.00 48.31 166 ALA A N 1
ATOM 1265 C CA . ALA A 1 166 ? 2.147 32.049 -63.479 1.00 48.31 166 ALA A CA 1
ATOM 1266 C C . ALA A 1 166 ? 3.635 32.405 -63.712 1.00 48.31 166 ALA A C 1
ATOM 1268 O O . ALA A 1 166 ? 3.948 33.519 -64.113 1.00 48.31 166 ALA A O 1
ATOM 1269 N N . GLY A 1 167 ? 4.568 31.478 -63.462 1.00 44.38 167 GLY A N 1
ATOM 1270 C CA . GLY A 1 167 ? 6.018 31.710 -63.597 1.00 44.38 167 GLY A CA 1
ATOM 1271 C C . GLY A 1 167 ? 6.657 31.099 -64.848 1.00 44.38 167 GLY A C 1
ATOM 1272 O O . GLY A 1 167 ? 7.866 30.889 -64.873 1.00 44.38 167 GLY A O 1
ATOM 1273 N N . GLY A 1 168 ? 5.851 30.738 -65.849 1.00 44.78 168 GLY A N 1
ATOM 1274 C CA . GLY A 1 168 ? 6.269 29.960 -67.016 1.00 44.78 168 GLY A CA 1
ATOM 1275 C C . GLY A 1 168 ? 5.989 30.638 -68.353 1.00 44.78 168 GLY A C 1
ATOM 1276 O O . GLY A 1 168 ? 5.444 29.989 -69.235 1.00 44.78 168 GLY A O 1
ATOM 1277 N N . ARG A 1 169 ? 6.300 31.930 -68.511 1.00 52.97 169 ARG A N 1
ATOM 1278 C CA . ARG A 1 169 ? 6.516 32.623 -69.803 1.00 52.97 169 ARG A CA 1
ATOM 1279 C C . ARG A 1 169 ? 6.828 34.094 -69.538 1.00 52.97 169 ARG A C 1
ATOM 1281 O O . ARG A 1 169 ? 6.302 34.645 -68.584 1.00 52.97 169 ARG A O 1
ATOM 1288 N N . LEU A 1 170 ? 7.607 34.704 -70.438 1.00 46.31 170 LEU A N 1
ATOM 1289 C CA . LEU A 1 170 ? 8.213 36.050 -70.386 1.00 46.31 170 LEU A CA 1
ATOM 1290 C C . LEU A 1 170 ? 9.555 36.023 -69.627 1.00 46.31 170 LEU A C 1
ATOM 1292 O O . LEU A 1 170 ? 9.600 36.038 -68.411 1.00 46.31 170 LEU A O 1
ATOM 1296 N N . GLY A 1 171 ? 10.720 35.877 -70.253 1.00 36.19 171 GLY A N 1
ATOM 1297 C CA . GLY A 1 171 ? 11.096 36.298 -71.594 1.00 36.19 171 GLY A CA 1
ATOM 1298 C C . GLY A 1 171 ? 11.673 37.710 -71.556 1.00 36.19 171 GLY A C 1
ATOM 1299 O O . GLY A 1 171 ? 10.926 38.661 -71.715 1.00 36.19 171 GLY A O 1
ATOM 1300 N N . ARG A 1 172 ? 13.013 37.767 -71.488 1.00 46.75 172 ARG A N 1
ATOM 1301 C CA . ARG A 1 172 ? 13.887 38.764 -72.136 1.00 46.75 172 ARG A CA 1
ATOM 1302 C C . ARG A 1 172 ? 13.858 40.204 -71.588 1.00 46.75 172 ARG A C 1
ATOM 1304 O O . ARG A 1 172 ? 12.827 40.718 -71.196 1.00 46.75 172 ARG A O 1
ATOM 1311 N N . LEU A 1 173 ? 15.019 40.859 -71.732 1.00 40.91 173 LEU A N 1
ATOM 1312 C CA . LEU A 1 173 ? 15.384 42.230 -71.324 1.00 40.91 173 LEU A CA 1
ATOM 1313 C C . LEU A 1 173 ? 15.790 42.297 -69.841 1.00 40.91 173 LEU A C 1
ATOM 1315 O O . LEU A 1 173 ? 15.006 41.988 -68.966 1.00 40.91 173 LEU A O 1
ATOM 1319 N N . GLY A 1 174 ? 17.002 42.664 -69.446 1.00 34.72 174 GLY A N 1
ATOM 1320 C CA . GLY A 1 174 ? 18.125 43.274 -70.141 1.00 34.72 174 GLY A CA 1
ATOM 1321 C C . GLY A 1 174 ? 18.880 44.128 -69.117 1.00 34.72 174 GLY A C 1
ATOM 1322 O O . GLY A 1 174 ? 18.232 44.806 -68.327 1.00 34.72 174 GLY A O 1
ATOM 1323 N N . ARG A 1 175 ? 20.222 44.132 -69.204 1.00 37.75 175 ARG A N 1
ATOM 1324 C CA . ARG A 1 175 ? 21.174 45.004 -68.470 1.00 37.75 175 ARG A CA 1
ATOM 1325 C C . ARG A 1 175 ? 21.289 44.716 -66.966 1.00 37.75 175 ARG A C 1
ATOM 1327 O O . ARG A 1 175 ? 20.329 44.324 -66.333 1.00 37.75 175 ARG A O 1
ATOM 1334 N N . ALA A 1 176 ? 22.390 44.945 -66.267 1.00 33.75 176 ALA A N 1
ATOM 1335 C CA . ALA A 1 176 ? 23.819 45.123 -66.507 1.00 33.75 176 ALA A CA 1
ATOM 1336 C C . ALA A 1 176 ? 24.431 45.164 -65.078 1.00 33.75 176 ALA A C 1
ATOM 1338 O O . ALA A 1 176 ? 23.733 45.499 -64.123 1.00 33.75 176 ALA A O 1
ATOM 1339 N N . ARG A 1 177 ? 25.709 44.796 -64.931 1.00 39.38 177 ARG A N 1
ATOM 1340 C CA . ARG A 1 177 ? 26.575 44.968 -63.730 1.00 39.38 177 ARG A CA 1
ATOM 1341 C C . ARG A 1 177 ? 26.622 46.442 -63.216 1.00 39.38 177 ARG A C 1
ATOM 1343 O O . ARG A 1 177 ? 26.104 47.277 -63.956 1.00 39.38 177 ARG A O 1
ATOM 1350 N N . PRO A 1 178 ? 27.324 46.838 -62.108 1.00 52.25 178 PRO A N 1
ATOM 1351 C CA . PRO A 1 178 ? 28.337 46.130 -61.282 1.00 52.25 178 PRO A CA 1
ATOM 1352 C C . PRO A 1 178 ? 28.287 46.353 -59.738 1.00 52.25 178 PRO A C 1
ATOM 1354 O O . PRO A 1 178 ? 27.425 47.046 -59.208 1.00 52.25 178 PRO A O 1
ATOM 1357 N N . ASP A 1 179 ? 29.269 45.725 -59.069 1.00 45.38 179 ASP A N 1
ATOM 1358 C CA . ASP A 1 179 ? 29.895 45.975 -57.752 1.00 45.38 179 ASP A CA 1
ATOM 1359 C C . ASP A 1 179 ? 29.709 47.345 -57.083 1.00 45.38 179 ASP A C 1
ATOM 1361 O O . ASP A 1 179 ? 29.740 48.367 -57.757 1.00 45.38 179 ASP A O 1
ATOM 1365 N N . LEU A 1 180 ? 29.730 47.353 -55.738 1.00 41.75 180 LEU A N 1
ATOM 1366 C CA . LEU A 1 180 ? 30.468 48.332 -54.917 1.00 41.75 180 LEU A CA 1
ATOM 1367 C C . LEU A 1 180 ? 30.561 47.866 -53.447 1.00 41.75 180 LEU A C 1
ATOM 1369 O O . LEU A 1 180 ? 29.557 47.581 -52.794 1.00 41.75 180 LEU A O 1
ATOM 1373 N N . GLY A 1 181 ? 31.790 47.801 -52.924 1.00 35.72 181 GLY A N 1
ATOM 1374 C CA . GLY A 1 181 ? 32.103 47.413 -51.547 1.00 35.72 181 GLY A CA 1
ATOM 1375 C C . GLY A 1 181 ? 31.961 48.533 -50.510 1.00 35.72 181 GLY A C 1
ATOM 1376 O O . GLY A 1 181 ? 31.960 49.712 -50.846 1.00 35.72 181 GLY A O 1
ATOM 1377 N N . ARG A 1 182 ? 31.903 48.143 -49.230 1.00 42.28 182 ARG A N 1
ATOM 1378 C CA . ARG A 1 182 ? 32.145 48.945 -48.010 1.00 42.28 182 ARG A CA 1
ATOM 1379 C C . ARG A 1 182 ? 32.496 47.935 -46.903 1.00 42.28 182 ARG A C 1
ATOM 1381 O O . ARG A 1 182 ? 31.765 46.976 -46.719 1.00 42.28 182 ARG A O 1
ATOM 1388 N N . GLY A 1 183 ? 33.604 47.999 -46.170 1.00 32.53 183 GLY A N 1
ATOM 1389 C CA . GLY A 1 183 ? 34.386 49.165 -45.779 1.00 32.53 183 GLY A CA 1
ATOM 1390 C C . GLY A 1 183 ? 34.017 49.578 -44.352 1.00 32.53 183 GLY A C 1
ATOM 1391 O O . GLY A 1 183 ? 33.089 50.349 -44.169 1.00 32.53 183 GLY A O 1
ATOM 1392 N N . ALA A 1 184 ? 34.771 49.044 -43.385 1.00 36.34 184 ALA A N 1
ATOM 1393 C CA . ALA A 1 184 ? 35.128 49.622 -42.085 1.00 36.34 184 ALA A CA 1
ATOM 1394 C C . ALA A 1 184 ? 34.035 50.195 -41.154 1.00 36.34 184 ALA A C 1
ATOM 1396 O O . ALA A 1 184 ? 33.524 51.285 -41.379 1.00 36.34 184 ALA A O 1
ATOM 1397 N N . VAL A 1 185 ? 33.893 49.600 -39.960 1.00 42.28 185 VAL A N 1
ATOM 1398 C CA . VAL A 1 185 ? 33.642 50.377 -38.730 1.00 42.28 185 VAL A CA 1
ATOM 1399 C C . VAL A 1 185 ? 34.509 49.834 -37.594 1.00 42.28 185 VAL A C 1
ATOM 1401 O O . VAL A 1 185 ? 34.242 48.801 -36.989 1.00 42.28 185 VAL A O 1
ATOM 1404 N N . ARG A 1 186 ? 35.575 50.580 -37.311 1.00 44.81 186 ARG A N 1
ATOM 1405 C CA . ARG A 1 186 ? 36.435 50.469 -36.135 1.00 44.81 186 ARG A CA 1
ATOM 1406 C C . ARG A 1 186 ? 35.973 51.550 -35.159 1.00 44.81 186 ARG A C 1
ATOM 1408 O O . ARG A 1 186 ? 36.040 52.727 -35.506 1.00 44.81 186 ARG A O 1
ATOM 1415 N N . ARG A 1 187 ? 35.558 51.203 -33.937 1.00 44.56 187 ARG A N 1
ATOM 1416 C CA . ARG A 1 187 ? 35.508 52.165 -32.822 1.00 44.56 187 ARG A CA 1
ATOM 1417 C C . ARG A 1 187 ? 36.032 51.545 -31.531 1.00 44.56 187 ARG A C 1
ATOM 1419 O O . ARG A 1 187 ? 35.547 50.528 -31.056 1.00 44.56 187 ARG A O 1
ATOM 1426 N N . ARG A 1 188 ? 37.065 52.213 -31.015 1.00 42.84 188 ARG A N 1
ATOM 1427 C CA . ARG A 1 188 ? 37.686 52.076 -29.695 1.00 42.84 188 ARG A CA 1
ATOM 1428 C C . ARG A 1 188 ? 36.810 52.719 -28.614 1.00 42.84 188 ARG A C 1
ATOM 1430 O O . ARG A 1 188 ? 36.208 53.753 -28.885 1.00 42.84 188 ARG A O 1
ATOM 1437 N N . ARG A 1 189 ? 36.913 52.210 -27.383 1.00 39.31 189 ARG A N 1
ATOM 1438 C CA . ARG A 1 189 ? 36.995 52.929 -26.086 1.00 39.31 189 ARG A CA 1
ATOM 1439 C C . A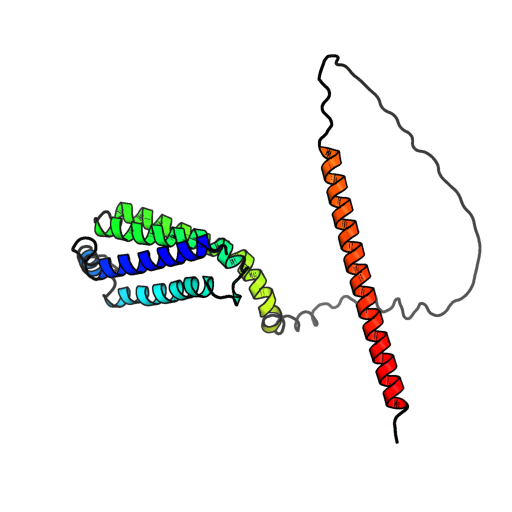RG A 1 189 ? 37.511 51.887 -25.070 1.00 39.31 189 ARG A C 1
ATOM 1441 O O . ARG A 1 189 ? 36.959 50.799 -25.028 1.00 39.31 189 ARG A O 1
ATOM 1448 N N . ALA A 1 190 ? 38.737 52.000 -24.542 1.00 37.91 190 ALA A N 1
ATOM 1449 C CA . ALA A 1 190 ? 39.150 52.807 -23.375 1.00 37.91 190 ALA A CA 1
ATOM 1450 C C . ALA A 1 190 ? 38.396 52.378 -22.093 1.00 37.91 190 ALA A C 1
ATOM 1452 O O . ALA A 1 190 ? 37.181 52.296 -22.147 1.00 37.91 190 ALA A O 1
ATOM 1453 N N . ALA A 1 191 ? 38.974 52.149 -20.910 1.00 37.03 191 ALA A N 1
ATOM 1454 C CA . ALA A 1 191 ? 40.339 52.181 -20.381 1.00 37.03 191 ALA A CA 1
ATOM 1455 C C . ALA A 1 191 ? 40.308 51.657 -18.915 1.00 37.03 191 ALA A C 1
ATOM 1457 O O . ALA A 1 191 ? 39.230 51.635 -18.329 1.00 37.03 191 ALA A O 1
ATOM 1458 N N . ARG A 1 192 ? 41.499 51.418 -18.324 1.00 36.41 192 ARG A N 1
ATOM 1459 C CA . ARG A 1 192 ? 41.827 51.352 -16.868 1.00 36.41 192 ARG A CA 1
ATOM 1460 C C . ARG A 1 192 ? 41.305 50.120 -16.100 1.00 36.41 192 ARG A C 1
ATOM 1462 O O . ARG A 1 192 ? 40.157 49.753 -16.243 1.00 36.41 192 ARG A O 1
ATOM 1469 N N . GLY A 1 193 ? 42.055 49.459 -15.221 1.00 32.59 193 GLY A N 1
ATOM 1470 C CA . GLY A 1 193 ? 43.407 49.642 -14.695 1.00 32.59 193 GLY A CA 1
ATOM 1471 C C . GLY A 1 193 ? 43.575 48.809 -13.407 1.00 32.59 193 GLY A C 1
ATOM 1472 O O . GLY A 1 193 ? 42.581 48.430 -12.801 1.00 32.59 193 GLY A O 1
ATOM 1473 N N . ALA A 1 194 ? 44.836 48.634 -12.994 1.00 33.75 194 ALA A N 1
ATOM 1474 C CA . ALA A 1 194 ? 45.324 48.268 -11.652 1.00 33.75 194 ALA A CA 1
ATOM 1475 C C . ALA A 1 194 ? 45.363 46.786 -11.207 1.00 33.75 194 ALA A C 1
ATOM 1477 O O . ALA A 1 194 ? 44.391 46.049 -11.308 1.00 33.75 194 ALA A O 1
ATOM 1478 N N . GLY A 1 195 ? 46.500 46.425 -10.587 1.00 31.62 195 GLY A N 1
ATOM 1479 C CA . GLY A 1 195 ? 46.571 45.411 -9.523 1.00 31.62 195 GLY A CA 1
ATOM 1480 C C . GLY A 1 195 ? 47.678 44.364 -9.668 1.00 31.62 195 GLY A C 1
ATOM 1481 O O . GLY A 1 195 ? 47.539 43.431 -10.442 1.00 31.62 195 GLY A O 1
ATOM 1482 N N . ARG A 1 196 ? 48.771 44.516 -8.909 1.00 38.16 196 ARG A N 1
ATOM 1483 C CA . ARG A 1 196 ? 49.940 43.615 -8.811 1.00 38.16 196 ARG A CA 1
ATOM 1484 C C . ARG A 1 196 ? 49.729 42.448 -7.822 1.00 38.16 196 ARG A C 1
ATOM 1486 O O . ARG A 1 196 ? 48.875 42.547 -6.950 1.00 38.16 196 ARG A O 1
ATOM 1493 N N . SER A 1 197 ? 50.704 41.521 -7.862 1.00 33.25 197 SER A N 1
ATOM 1494 C CA . SER A 1 197 ? 51.076 40.458 -6.893 1.00 33.25 197 SER A CA 1
ATOM 1495 C C . SER A 1 197 ? 50.414 39.090 -7.159 1.00 33.25 197 SER A C 1
ATOM 1497 O O . SER A 1 197 ? 49.311 39.046 -7.678 1.00 33.25 197 SER A O 1
ATOM 1499 N N . GLN A 1 198 ? 50.969 37.911 -6.863 1.00 33.69 198 GLN A N 1
ATOM 1500 C CA . GLN A 1 198 ? 52.307 37.413 -6.528 1.00 33.69 198 GLN A CA 1
ATOM 1501 C C . GLN A 1 198 ? 52.158 35.880 -6.428 1.00 33.69 198 GLN A C 1
ATOM 1503 O O . GLN A 1 198 ? 51.190 35.414 -5.844 1.00 33.69 198 GLN A O 1
ATOM 1508 N N . GLY A 1 199 ? 53.097 35.111 -6.996 1.00 37.38 199 GLY A N 1
ATOM 1509 C CA . GLY A 1 199 ? 53.380 33.709 -6.650 1.00 37.38 199 GLY A CA 1
ATOM 1510 C C . GLY A 1 199 ? 52.253 32.672 -6.760 1.00 37.38 199 GLY A C 1
ATOM 1511 O O . GLY A 1 199 ? 51.466 32.528 -5.835 1.00 37.38 199 GLY A O 1
ATOM 1512 N N . GLN A 1 200 ? 52.298 31.793 -7.770 1.00 34.97 200 GLN A N 1
ATOM 1513 C CA . GLN A 1 200 ? 51.884 30.404 -7.546 1.00 34.97 200 GLN A CA 1
ATOM 1514 C C . GLN A 1 200 ? 52.459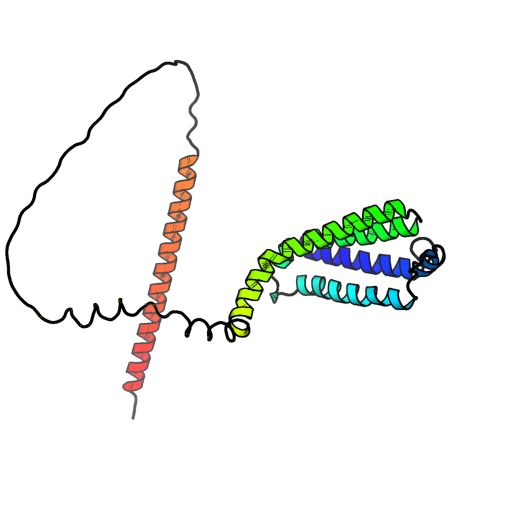 29.417 -8.562 1.00 34.97 200 GLN A C 1
ATOM 1516 O O . GLN A 1 200 ? 52.692 29.713 -9.729 1.00 34.97 200 GLN A O 1
ATOM 1521 N N . ARG A 1 201 ? 52.741 28.244 -8.005 1.00 37.56 201 ARG A N 1
ATOM 1522 C CA . ARG A 1 201 ? 53.448 27.084 -8.531 1.00 37.56 201 ARG A CA 1
ATOM 1523 C C . ARG A 1 201 ? 52.831 26.522 -9.814 1.00 37.56 201 ARG A C 1
ATOM 1525 O O . ARG A 1 201 ? 51.619 26.505 -9.993 1.00 37.56 201 ARG A O 1
ATOM 1532 N N . SER A 1 202 ? 53.711 25.958 -10.632 1.00 47.62 202 SER A N 1
ATOM 1533 C CA . SER A 1 202 ? 53.447 25.017 -11.718 1.00 47.62 202 SER A CA 1
ATOM 1534 C C . SER A 1 202 ? 52.392 23.960 -11.360 1.00 47.62 202 SER A C 1
ATOM 1536 O O . SER A 1 202 ? 52.655 23.063 -10.559 1.00 47.62 202 SER A O 1
ATOM 1538 N N . LEU A 1 203 ? 51.229 24.044 -12.007 1.00 44.94 203 LEU A N 1
ATOM 1539 C CA . LEU A 1 203 ? 50.206 23.002 -12.083 1.00 44.94 203 LEU A CA 1
ATOM 1540 C C . LEU A 1 203 ? 49.701 22.962 -13.528 1.00 44.94 203 LEU A C 1
ATOM 1542 O O . LEU A 1 203 ? 49.089 23.906 -14.020 1.00 44.94 203 LEU A O 1
ATOM 1546 N N . VAL A 1 204 ? 50.022 21.868 -14.215 1.00 51.78 204 VAL A N 1
ATOM 1547 C CA . VAL A 1 204 ? 49.521 21.537 -15.554 1.00 51.78 204 VAL A CA 1
ATOM 1548 C C . VAL A 1 204 ? 47.984 21.473 -15.497 1.00 51.78 204 VAL A C 1
ATOM 1550 O O . VAL A 1 204 ? 47.461 20.731 -14.661 1.00 51.78 204 VAL A O 1
ATOM 1553 N N . PRO A 1 205 ? 47.243 22.224 -16.333 1.00 42.50 205 PRO A N 1
ATOM 1554 C CA . PRO A 1 205 ? 45.788 22.261 -16.257 1.00 42.50 205 PRO A CA 1
ATOM 1555 C C . PRO A 1 205 ? 45.165 20.954 -16.772 1.00 42.50 205 PRO A C 1
ATOM 1557 O O . PRO A 1 205 ? 45.578 20.385 -17.780 1.00 42.50 205 PRO A O 1
ATOM 1560 N N . ALA A 1 206 ? 44.145 20.476 -16.057 1.00 52.78 206 ALA A N 1
ATOM 1561 C CA . ALA A 1 206 ? 43.448 19.208 -16.285 1.00 52.78 206 ALA A CA 1
ATOM 1562 C C . ALA A 1 206 ? 42.507 19.192 -17.514 1.00 52.78 206 ALA A C 1
ATOM 1564 O O . ALA A 1 206 ? 41.872 18.168 -17.776 1.00 52.78 206 ALA A O 1
ATOM 1565 N N . ASP A 1 207 ? 42.440 20.281 -18.286 1.00 50.34 207 ASP A N 1
ATOM 1566 C CA . ASP A 1 207 ? 41.521 20.422 -19.425 1.00 50.34 207 ASP A CA 1
ATOM 1567 C C . ASP A 1 207 ? 41.962 19.651 -20.683 1.00 50.34 207 ASP A C 1
ATOM 1569 O O . ASP A 1 207 ? 41.116 19.168 -21.439 1.00 50.34 207 ASP A O 1
ATOM 1573 N N . ASP A 1 208 ? 43.262 19.398 -20.870 1.00 51.62 208 ASP A N 1
ATOM 1574 C CA . ASP A 1 208 ? 43.762 18.689 -22.063 1.00 51.62 208 ASP A CA 1
ATOM 1575 C C . ASP A 1 208 ? 43.439 17.184 -22.075 1.00 51.62 208 ASP A C 1
ATOM 1577 O O . ASP A 1 208 ? 43.445 16.530 -23.123 1.00 51.62 208 ASP A O 1
ATOM 1581 N N . ARG A 1 209 ? 43.093 16.597 -20.920 1.00 50.31 209 ARG A N 1
ATOM 1582 C CA . ARG A 1 209 ? 42.737 15.168 -20.842 1.00 50.31 209 ARG A CA 1
ATOM 1583 C C . ARG A 1 209 ? 41.315 14.884 -21.332 1.00 50.31 209 ARG A C 1
ATOM 1585 O O . ARG A 1 209 ? 41.041 13.767 -21.770 1.00 50.31 209 ARG A O 1
ATOM 1592 N N . LEU A 1 210 ? 40.415 15.868 -21.302 1.00 54.28 210 LEU A N 1
ATOM 1593 C CA . LEU A 1 210 ? 39.022 15.693 -21.732 1.00 54.28 210 LEU A CA 1
ATOM 1594 C C . LEU A 1 210 ? 38.867 15.752 -23.261 1.00 54.28 210 LEU A C 1
ATOM 1596 O O . LEU A 1 210 ? 38.054 15.004 -23.813 1.00 54.28 210 LEU A O 1
ATOM 1600 N N . GLY A 1 211 ? 39.685 16.555 -23.952 1.00 51.03 211 GLY A N 1
ATOM 1601 C CA . GLY A 1 211 ? 39.707 16.623 -25.420 1.00 51.03 211 GLY A CA 1
ATOM 1602 C C . GLY A 1 211 ? 40.154 15.306 -26.063 1.00 51.03 211 GLY A C 1
ATOM 1603 O O . GLY A 1 211 ? 39.448 14.739 -26.898 1.00 51.03 211 GLY A O 1
ATOM 1604 N N . ALA A 1 212 ? 41.254 14.730 -25.570 1.00 56.16 212 ALA A N 1
ATOM 1605 C CA . ALA A 1 212 ? 41.826 13.496 -26.114 1.00 56.16 212 ALA A CA 1
ATOM 1606 C C . ALA A 1 212 ? 40.887 12.272 -26.011 1.00 56.16 212 ALA A C 1
ATOM 1608 O O . ALA A 1 212 ? 40.911 11.380 -26.865 1.00 56.16 212 ALA A O 1
ATOM 1609 N N . HIS A 1 213 ? 40.029 12.211 -24.985 1.00 57.31 213 HIS A N 1
ATOM 1610 C CA . HIS A 1 213 ? 39.030 11.144 -24.851 1.00 57.31 213 HIS A CA 1
ATOM 1611 C C . HIS A 1 213 ? 37.819 11.330 -25.773 1.00 57.31 213 HIS A C 1
ATOM 1613 O O . HIS A 1 213 ? 37.223 10.334 -26.201 1.00 57.31 213 HIS A O 1
ATOM 1619 N N . ARG A 1 214 ? 37.461 12.577 -26.098 1.00 62.16 214 ARG A N 1
ATOM 1620 C CA . ARG A 1 214 ? 36.367 12.890 -27.023 1.00 62.16 214 ARG A CA 1
ATOM 1621 C C . ARG A 1 214 ? 36.746 12.523 -28.458 1.00 62.16 214 ARG A C 1
ATOM 1623 O O . ARG A 1 214 ? 35.991 11.802 -29.111 1.00 62.16 214 ARG A O 1
ATOM 1630 N N . ASP A 1 215 ? 37.960 12.866 -28.877 1.00 69.81 215 ASP A N 1
ATOM 1631 C CA . ASP A 1 215 ? 38.454 12.580 -30.230 1.00 69.81 215 ASP A CA 1
ATOM 1632 C C . ASP A 1 215 ? 38.591 11.074 -30.498 1.00 69.81 215 ASP A C 1
ATOM 1634 O O . ASP A 1 215 ? 38.205 10.577 -31.560 1.00 69.81 215 ASP A O 1
ATOM 1638 N N . ARG A 1 216 ? 39.041 10.298 -29.499 1.00 67.94 216 ARG A N 1
ATOM 1639 C CA . ARG A 1 216 ? 39.107 8.828 -29.600 1.00 67.94 216 ARG A CA 1
ATOM 1640 C C . ARG A 1 216 ? 37.726 8.183 -29.745 1.00 67.94 216 ARG A C 1
ATOM 1642 O O . ARG A 1 216 ? 37.582 7.204 -30.480 1.00 67.94 216 ARG A O 1
ATOM 1649 N N . ARG A 1 217 ? 36.700 8.721 -29.074 1.00 67.38 217 ARG A N 1
ATOM 1650 C CA . ARG A 1 217 ? 35.318 8.222 -29.193 1.00 67.38 217 ARG A CA 1
ATOM 1651 C C . ARG A 1 217 ? 34.721 8.543 -30.560 1.00 67.38 217 ARG A C 1
ATOM 1653 O O . ARG A 1 217 ? 34.087 7.674 -31.157 1.00 67.38 217 ARG A O 1
ATOM 1660 N N . GLU A 1 218 ? 34.962 9.740 -31.088 1.00 73.94 218 GLU A N 1
ATOM 1661 C CA . GLU A 1 218 ? 34.476 10.120 -32.419 1.00 73.94 218 GLU A CA 1
ATOM 1662 C C . GLU A 1 218 ? 35.152 9.316 -33.541 1.00 73.94 218 GLU A C 1
ATOM 1664 O O . GLU A 1 218 ? 34.472 8.858 -34.466 1.00 73.94 218 GLU A O 1
ATOM 1669 N N . ALA A 1 219 ? 36.458 9.046 -33.430 1.00 72.81 219 ALA A N 1
ATOM 1670 C CA . ALA A 1 219 ? 37.180 8.194 -34.375 1.00 72.81 219 ALA A CA 1
ATOM 1671 C C . ALA A 1 219 ? 36.638 6.749 -34.397 1.00 72.81 219 ALA A C 1
ATOM 1673 O O . ALA A 1 219 ? 36.422 6.179 -35.472 1.00 72.81 219 ALA A O 1
ATOM 1674 N N . ALA A 1 220 ? 36.337 6.175 -33.226 1.00 74.75 220 ALA A N 1
ATOM 1675 C CA . ALA A 1 220 ? 35.770 4.830 -33.114 1.00 74.75 220 ALA A CA 1
ATOM 1676 C C . ALA A 1 220 ? 34.366 4.725 -33.741 1.00 74.75 220 ALA A C 1
ATOM 1678 O O . ALA A 1 220 ? 34.065 3.755 -34.441 1.00 74.75 220 ALA A O 1
ATOM 1679 N N . ILE A 1 221 ? 33.520 5.745 -33.554 1.00 76.25 221 ILE A N 1
ATOM 1680 C CA . ILE A 1 221 ? 32.174 5.795 -34.146 1.00 76.25 221 ILE A CA 1
ATOM 1681 C C . ILE A 1 221 ? 32.255 5.883 -35.677 1.00 76.25 221 ILE A C 1
ATOM 1683 O O . ILE A 1 221 ? 31.549 5.150 -36.376 1.00 76.25 221 ILE A O 1
ATOM 1687 N N . ARG A 1 222 ? 33.149 6.721 -36.220 1.00 79.06 222 ARG A N 1
ATOM 1688 C CA . ARG A 1 222 ? 33.347 6.839 -37.677 1.00 79.06 222 ARG A CA 1
ATOM 1689 C C . ARG A 1 222 ? 33.831 5.524 -38.298 1.00 79.06 222 ARG A C 1
ATOM 1691 O O . ARG A 1 222 ? 33.327 5.129 -39.352 1.00 79.06 222 ARG A O 1
ATOM 1698 N N . LEU A 1 223 ? 34.729 4.804 -37.622 1.00 79.06 223 LEU A N 1
ATOM 1699 C CA . LEU A 1 223 ? 35.189 3.477 -38.050 1.00 79.06 223 LEU A CA 1
ATOM 1700 C C . LEU A 1 223 ? 34.064 2.432 -38.028 1.00 79.06 223 LEU A C 1
ATOM 1702 O O . LEU A 1 223 ? 33.915 1.674 -38.990 1.00 79.06 223 LEU A O 1
ATOM 1706 N N . ALA A 1 224 ? 33.231 2.416 -36.984 1.00 76.69 224 ALA A N 1
ATOM 1707 C CA . ALA A 1 224 ? 32.104 1.489 -36.881 1.00 76.69 224 ALA A CA 1
ATOM 1708 C C . ALA A 1 224 ? 31.058 1.718 -37.990 1.00 76.69 224 ALA A C 1
ATOM 1710 O O . ALA A 1 224 ? 30.603 0.762 -38.627 1.00 76.69 224 ALA A O 1
ATOM 1711 N N . ILE A 1 225 ? 30.731 2.982 -38.285 1.00 74.69 225 ILE A N 1
ATOM 1712 C CA . ILE A 1 225 ? 29.805 3.351 -39.368 1.00 74.69 225 ILE A CA 1
ATOM 1713 C C . ILE A 1 225 ? 30.386 2.967 -40.737 1.00 74.69 225 ILE A C 1
ATOM 1715 O O . ILE A 1 225 ? 29.676 2.404 -41.576 1.00 74.69 225 ILE A O 1
ATOM 1719 N N . GLY A 1 226 ? 31.683 3.210 -40.956 1.00 78.19 226 GLY A N 1
ATOM 1720 C CA . GLY A 1 226 ? 32.375 2.826 -42.188 1.00 78.19 226 GLY A CA 1
ATOM 1721 C C . GLY A 1 226 ? 32.388 1.312 -42.422 1.00 78.19 226 GLY A C 1
ATOM 1722 O O . GLY A 1 226 ? 32.129 0.855 -43.537 1.00 78.19 226 GLY A O 1
ATOM 1723 N N . ARG A 1 227 ? 32.622 0.516 -41.369 1.00 71.19 227 ARG A N 1
ATOM 1724 C CA . ARG A 1 227 ? 32.646 -0.954 -41.456 1.00 71.19 227 ARG A CA 1
ATOM 1725 C C . ARG A 1 227 ? 31.264 -1.528 -41.775 1.00 71.19 227 ARG A C 1
ATOM 1727 O O . ARG A 1 227 ? 31.158 -2.424 -42.608 1.00 71.19 227 ARG A O 1
ATOM 1734 N N . ARG A 1 228 ? 30.200 -0.959 -41.194 1.00 72.06 228 ARG A N 1
ATOM 1735 C CA . ARG A 1 228 ? 28.813 -1.376 -41.461 1.00 72.06 228 ARG A CA 1
ATOM 1736 C C . ARG A 1 228 ? 28.388 -1.093 -42.905 1.00 72.06 228 ARG A C 1
ATOM 1738 O O . ARG A 1 228 ? 27.844 -1.979 -43.554 1.00 72.06 228 ARG A O 1
ATOM 1745 N N . ARG A 1 229 ? 28.737 0.079 -43.454 1.00 67.94 229 ARG A N 1
ATOM 1746 C CA . ARG A 1 229 ? 28.463 0.407 -44.870 1.00 67.94 229 ARG A CA 1
ATOM 1747 C C . ARG A 1 229 ? 29.184 -0.521 -45.852 1.00 67.94 229 ARG A C 1
ATOM 1749 O O . ARG A 1 229 ? 28.618 -0.858 -46.888 1.00 67.94 229 ARG A O 1
ATOM 1756 N N . ARG A 1 230 ? 30.411 -0.960 -45.539 1.00 68.00 230 ARG A N 1
ATOM 1757 C CA . ARG A 1 230 ? 31.142 -1.922 -46.387 1.00 68.00 230 ARG A CA 1
ATOM 1758 C C . ARG A 1 230 ? 30.492 -3.311 -46.391 1.00 68.00 230 ARG A C 1
ATOM 1760 O O . ARG A 1 230 ? 30.442 -3.929 -47.449 1.00 68.00 230 ARG A O 1
ATOM 1767 N N . LEU A 1 231 ? 29.964 -3.766 -45.252 1.00 66.06 231 LEU A N 1
ATOM 1768 C CA . LEU A 1 231 ? 29.273 -5.059 -45.135 1.00 66.06 231 LEU A CA 1
ATOM 1769 C C . LEU A 1 231 ? 27.902 -5.071 -45.832 1.00 66.06 231 LEU A C 1
ATOM 1771 O O . LEU A 1 231 ? 27.541 -6.066 -46.458 1.00 66.06 231 LEU A O 1
ATOM 1775 N N . ASP A 1 232 ? 27.153 -3.967 -45.780 1.00 66.19 232 ASP A N 1
ATOM 1776 C CA . ASP A 1 232 ? 25.892 -3.858 -46.529 1.00 66.19 232 ASP A CA 1
ATOM 1777 C C . ASP A 1 232 ? 26.144 -3.786 -48.044 1.00 66.19 232 ASP A C 1
ATOM 1779 O O . ASP A 1 232 ? 25.431 -4.413 -48.831 1.00 66.19 232 ASP A O 1
ATOM 1783 N N . GLY A 1 233 ? 27.216 -3.102 -48.463 1.00 64.69 233 GLY A N 1
ATOM 1784 C CA . GLY A 1 233 ? 27.633 -3.048 -49.864 1.00 64.69 233 GLY A CA 1
ATOM 1785 C C . GLY A 1 233 ? 28.072 -4.402 -50.436 1.00 64.69 233 GLY A C 1
ATOM 1786 O O . GLY A 1 233 ? 27.765 -4.693 -51.594 1.00 64.69 233 GLY A O 1
ATOM 1787 N N . SER A 1 234 ? 28.754 -5.248 -49.651 1.00 63.41 234 SER A N 1
ATOM 1788 C CA . SER A 1 234 ? 29.143 -6.594 -50.101 1.00 63.41 234 SER A CA 1
ATOM 1789 C C . SER A 1 234 ? 27.937 -7.528 -50.209 1.00 63.41 234 SER A C 1
ATOM 1791 O O . SER A 1 234 ? 27.765 -8.176 -51.240 1.00 63.41 234 SER A O 1
ATOM 1793 N N . ARG A 1 235 ? 27.025 -7.503 -49.225 1.00 64.12 235 ARG A N 1
ATOM 1794 C CA . ARG A 1 235 ? 25.774 -8.283 -49.264 1.00 64.12 235 ARG A CA 1
ATOM 1795 C C . ARG A 1 235 ? 24.895 -7.935 -50.461 1.00 64.12 235 ARG A C 1
ATOM 1797 O O . ARG A 1 235 ? 24.266 -8.823 -51.037 1.00 64.12 235 ARG A O 1
ATOM 1804 N N . HIS A 1 236 ? 24.853 -6.662 -50.852 1.00 63.56 236 HIS A N 1
ATOM 1805 C CA . HIS A 1 236 ? 24.069 -6.247 -52.010 1.00 63.56 236 HIS A CA 1
ATOM 1806 C C . HIS A 1 236 ? 24.689 -6.722 -53.334 1.00 63.56 236 HIS A C 1
ATOM 1808 O O . HIS A 1 236 ? 23.949 -7.120 -54.232 1.00 63.56 236 HIS A O 1
ATOM 1814 N N . ARG A 1 237 ? 26.027 -6.746 -53.453 1.00 66.62 237 ARG A N 1
ATOM 1815 C CA . ARG A 1 237 ? 26.717 -7.286 -54.641 1.00 66.62 237 ARG A CA 1
ATOM 1816 C C . ARG A 1 237 ? 26.571 -8.799 -54.764 1.00 66.62 237 ARG A C 1
ATOM 1818 O O . ARG A 1 237 ? 26.331 -9.274 -55.871 1.00 66.62 237 ARG A O 1
ATOM 1825 N N . ASP A 1 238 ? 26.662 -9.535 -53.659 1.00 70.56 238 ASP A N 1
ATOM 1826 C CA . ASP A 1 238 ? 26.508 -10.995 -53.677 1.00 70.56 238 ASP A CA 1
ATOM 1827 C C . ASP A 1 238 ? 25.082 -11.412 -54.042 1.00 70.56 238 ASP A C 1
ATOM 1829 O O . ASP A 1 238 ? 24.898 -12.308 -54.866 1.00 70.56 238 ASP A O 1
ATOM 1833 N N . ARG A 1 239 ? 24.061 -10.702 -53.540 1.00 66.31 239 ARG A N 1
ATOM 1834 C CA . ARG A 1 239 ? 22.668 -10.920 -53.968 1.00 66.31 239 ARG A CA 1
ATOM 1835 C C . ARG A 1 239 ? 22.470 -10.632 -55.455 1.00 66.31 239 ARG A C 1
ATOM 1837 O O . ARG A 1 239 ? 21.846 -11.433 -56.143 1.00 66.31 239 ARG A O 1
ATOM 1844 N N . SER A 1 240 ? 23.036 -9.542 -55.974 1.00 69.12 240 SER A N 1
ATOM 1845 C CA . SER A 1 240 ? 22.933 -9.218 -57.403 1.00 69.12 240 SER A CA 1
ATOM 1846 C C . SER A 1 240 ? 23.637 -10.251 -58.294 1.00 69.12 240 SER A C 1
ATOM 1848 O O . SER A 1 240 ? 23.119 -10.592 -59.357 1.00 69.12 240 SER A O 1
ATOM 1850 N N . ARG A 1 241 ? 24.781 -10.797 -57.854 1.00 69.75 241 ARG A N 1
ATOM 1851 C CA . ARG A 1 241 ? 25.493 -11.878 -58.558 1.00 69.75 241 ARG A CA 1
ATOM 1852 C C . ARG A 1 241 ? 24.731 -13.200 -58.512 1.00 69.75 241 ARG A C 1
ATOM 1854 O O . ARG A 1 241 ? 24.634 -13.860 -59.541 1.00 69.75 241 ARG A O 1
ATOM 1861 N N . ALA A 1 242 ? 24.142 -13.552 -57.370 1.00 67.50 242 ALA A N 1
ATOM 1862 C CA . ALA A 1 242 ? 23.306 -14.745 -57.239 1.00 67.50 242 ALA A CA 1
ATOM 1863 C C . ALA A 1 242 ? 22.067 -14.678 -58.151 1.00 67.50 242 ALA A C 1
ATOM 1865 O O . ALA A 1 242 ? 21.749 -15.648 -58.834 1.00 67.50 242 ALA A O 1
ATOM 1866 N N . VAL A 1 243 ? 21.421 -13.509 -58.242 1.00 69.38 243 VAL A N 1
ATOM 1867 C CA . VAL A 1 243 ? 20.268 -13.289 -59.133 1.00 69.38 243 VAL A CA 1
ATOM 1868 C C . VAL A 1 243 ? 20.670 -13.349 -60.614 1.00 69.38 243 VAL A C 1
ATOM 1870 O O . VAL A 1 243 ? 19.947 -13.933 -61.419 1.00 69.38 243 VAL A O 1
ATOM 1873 N N . GLN A 1 244 ? 21.831 -12.802 -60.996 1.00 71.31 244 GLN A N 1
ATOM 1874 C CA . GLN A 1 244 ? 22.335 -12.918 -62.374 1.00 71.31 244 GLN A CA 1
ATOM 1875 C C . GLN A 1 244 ? 22.767 -14.347 -62.735 1.00 71.31 244 GLN A C 1
ATOM 1877 O O . GLN A 1 244 ? 22.538 -14.774 -63.864 1.00 71.31 244 GLN A O 1
ATOM 1882 N N . ALA A 1 245 ? 23.350 -15.097 -61.796 1.00 66.00 245 ALA A N 1
ATOM 1883 C CA . ALA A 1 245 ? 23.713 -16.498 -62.003 1.00 66.00 245 ALA A CA 1
ATOM 1884 C C . ALA A 1 245 ? 22.473 -17.397 -62.147 1.00 66.00 245 ALA A C 1
ATOM 1886 O O . ALA A 1 245 ? 22.455 -18.266 -63.016 1.00 66.00 245 ALA A O 1
ATOM 1887 N N . ALA A 1 246 ? 21.417 -17.143 -61.366 1.00 63.53 246 ALA A N 1
ATOM 1888 C CA . ALA A 1 246 ? 20.139 -17.843 -61.489 1.00 63.53 246 ALA A CA 1
ATOM 1889 C C . ALA A 1 246 ? 19.455 -17.572 -62.842 1.00 63.53 246 ALA A C 1
ATOM 1891 O O . ALA A 1 246 ? 18.938 -18.493 -63.461 1.00 63.53 246 ALA A O 1
ATOM 1892 N N . ARG A 1 247 ? 19.534 -16.338 -63.364 1.00 64.88 247 ARG A N 1
ATOM 1893 C CA . ARG A 1 247 ? 19.005 -15.992 -64.700 1.00 64.88 247 ARG A CA 1
ATOM 1894 C C . ARG A 1 247 ? 19.764 -16.622 -65.871 1.00 64.88 247 ARG A C 1
ATOM 1896 O O . ARG A 1 247 ? 19.220 -16.680 -66.963 1.00 64.88 247 ARG A O 1
ATOM 1903 N N . ARG A 1 248 ? 21.008 -17.068 -65.670 1.00 63.91 248 ARG A N 1
ATOM 1904 C CA . ARG A 1 248 ? 21.794 -17.782 -66.694 1.00 63.91 248 ARG A CA 1
ATOM 1905 C C . ARG A 1 248 ? 21.584 -19.301 -66.666 1.00 63.91 248 ARG A C 1
ATOM 1907 O O . ARG A 1 248 ? 22.148 -19.986 -67.508 1.00 63.91 248 ARG A O 1
ATOM 1914 N N . ARG A 1 249 ? 20.823 -19.828 -65.698 1.00 60.94 249 ARG A N 1
ATOM 1915 C CA . ARG A 1 249 ? 20.587 -21.268 -65.501 1.00 60.94 249 ARG A CA 1
ATOM 1916 C C . ARG A 1 249 ? 19.108 -21.641 -65.609 1.00 60.94 249 ARG A C 1
ATOM 1918 O O . ARG A 1 249 ? 18.563 -22.270 -64.706 1.00 60.94 249 ARG A O 1
ATOM 1925 N N . GLY A 1 250 ? 18.487 -21.299 -66.731 1.00 51.22 250 GLY A N 1
ATOM 1926 C CA . GLY A 1 250 ? 17.397 -22.125 -67.244 1.00 51.22 250 GLY A CA 1
ATOM 1927 C C . GLY A 1 250 ? 16.459 -21.427 -68.222 1.00 51.22 250 GLY A C 1
ATOM 1928 O O . GLY A 1 250 ? 16.468 -20.194 -68.300 1.00 51.22 250 GLY A O 1
ATOM 1929 N N . PRO A 1 251 ? 15.572 -22.206 -68.857 1.00 49.09 251 PRO A N 1
ATOM 1930 C CA . PRO A 1 251 ? 15.720 -23.621 -69.225 1.00 49.09 251 PRO A CA 1
ATOM 1931 C C . PRO A 1 251 ? 16.587 -23.808 -70.481 1.00 49.09 251 PRO A C 1
ATOM 1933 O O . PRO A 1 251 ? 16.607 -22.895 -71.337 1.00 49.09 251 PRO A O 1
#